Protein AF-A0A3R6Y8Z8-F1 (afdb_monomer_lite)

pLDDT: mean 88.33, std 9.5, range [42.28, 97.31]

Secondary structure (DSSP, 8-state):
--SSSS----HHHHHHHHHHTT----HHHHHTT-HHHHHHHHHHHIIIII---HHHHHSPPHHHHTT-SSGGGGTTHHHHHHHHHHHHHHHHHTT-----THHHHS--HHHHHHHHHHHHHHHHHHHHHHHHHHHHHHHHSPPHHHHHHHHHHHHHHHHHHHHHHHHHHHHHHHHHHHHHHHHHHT-

InterPro domains:
  IPR005549 Kinetochore protein Nuf2, N-terminal [PF03800] (4-138)
  IPR038275 Nuf2, N-terminal domain superfamily [G3DSA:1.10.418.60] (1-183)

Foldseek 3Di:
DPPDPFDQDDLVVLVVVCVVLVHPADSVCLQVVPLVRLLSLLQSLCCLPVVAHLVNLQDDDPVCVVVDPPVVVCSPPSSVVSSQVSLCVLQVVLVHNPDDPCCNPPNDSVNSSRSSRSSSRVSVVCVVVVVVVVVVCPVPPPDPVRVVVVVVVVVVVVVVVVVVVVVVVVVVVVVVVVVVVVVVVVD

Organism: Aphanomyces astaci (NCBI:txid112090)

Radius of gyration: 31.06 Å; chains: 1; bounding box: 61×37×101 Å

Structure (mmCIF, N/CA/C/O backbone):
data_AF-A0A3R6Y8Z8-F1
#
_entry.id   AF-A0A3R6Y8Z8-F1
#
loop_
_atom_site.group_PDB
_atom_site.id
_atom_site.type_symbol
_atom_site.label_atom_id
_atom_site.label_alt_id
_atom_site.label_comp_id
_atom_site.label_asym_id
_atom_site.label_entity_id
_atom_site.label_seq_id
_atom_site.pdbx_PDB_ins_code
_atom_site.Cartn_x
_atom_site.Cartn_y
_atom_site.Cartn_z
_atom_site.occupancy
_atom_site.B_iso_or_equiv
_atom_site.auth_seq_id
_atom_site.auth_comp_id
_atom_site.auth_asym_id
_atom_site.auth_atom_id
_atom_site.pdbx_PDB_model_num
ATOM 1 N N . MET A 1 1 ? -3.822 -21.994 20.118 1.00 42.28 1 MET A N 1
ATOM 2 C CA . MET A 1 1 ? -3.613 -21.792 18.668 1.00 42.28 1 MET A CA 1
ATOM 3 C C . MET A 1 1 ? -4.118 -20.403 18.316 1.00 42.28 1 MET A C 1
ATOM 5 O O . MET A 1 1 ? -5.170 -20.032 18.825 1.00 42.28 1 MET A O 1
ATOM 9 N N . SER A 1 2 ? -3.366 -19.612 17.546 1.00 50.81 2 SER A N 1
ATOM 10 C CA . SER A 1 2 ? -3.851 -18.307 17.074 1.00 50.81 2 SER A CA 1
ATOM 11 C C . SER A 1 2 ? -5.001 -18.540 16.095 1.00 50.81 2 SER A C 1
ATOM 13 O O . SER A 1 2 ? -4.834 -19.292 15.144 1.00 50.81 2 SER A O 1
ATOM 15 N N . ILE A 1 3 ? -6.160 -17.922 16.339 1.00 67.12 3 ILE A N 1
ATOM 16 C CA . ILE A 1 3 ? -7.330 -17.971 15.438 1.00 67.12 3 ILE A CA 1
ATOM 17 C C . ILE A 1 3 ? -7.026 -17.247 14.111 1.00 67.12 3 ILE A C 1
ATOM 19 O O . ILE A 1 3 ? -7.683 -17.485 13.105 1.00 67.12 3 ILE A O 1
ATOM 23 N N . TYR A 1 4 ? -6.009 -16.382 14.103 1.00 68.12 4 TYR A N 1
ATOM 24 C CA . TYR A 1 4 ? -5.615 -15.572 12.956 1.00 68.12 4 TYR A CA 1
ATOM 25 C C . TYR A 1 4 ? -4.277 -16.034 12.375 1.00 68.12 4 TYR A C 1
ATOM 27 O O . TYR A 1 4 ? -3.382 -16.447 13.120 1.00 68.12 4 TYR A O 1
ATOM 35 N N . SER A 1 5 ? -4.134 -15.883 11.056 1.00 83.31 5 SER A N 1
ATOM 36 C CA . SER A 1 5 ? -2.911 -16.152 10.284 1.00 83.31 5 SER A CA 1
ATOM 37 C C . SER A 1 5 ? -1.747 -15.211 10.624 1.00 83.31 5 SER A C 1
ATOM 39 O O . SER A 1 5 ? -0.600 -15.516 10.312 1.00 83.31 5 SER A O 1
ATOM 41 N N . PHE A 1 6 ? -2.023 -14.093 11.300 1.00 92.44 6 PHE A N 1
ATOM 42 C CA . PHE A 1 6 ? -1.048 -13.083 11.704 1.00 92.44 6 PHE A CA 1
ATOM 43 C C . PHE A 1 6 ? -1.286 -12.601 13.147 1.00 92.44 6 PHE A C 1
ATOM 45 O O . PHE A 1 6 ? -2.406 -12.692 13.666 1.00 92.44 6 PHE A O 1
ATOM 52 N N . PRO A 1 7 ? -0.252 -12.071 13.829 1.00 93.50 7 PRO A N 1
ATOM 53 C CA . PRO A 1 7 ? -0.390 -11.565 15.189 1.00 93.50 7 PRO A CA 1
ATOM 54 C C . PRO A 1 7 ? -1.169 -10.244 15.221 1.00 93.50 7 PRO A C 1
ATOM 56 O O . PRO A 1 7 ? -0.846 -9.293 14.513 1.00 93.50 7 PRO A O 1
ATOM 59 N N . VAL A 1 8 ? -2.163 -10.147 16.108 1.00 95.44 8 VAL A N 1
ATOM 60 C CA . VAL A 1 8 ? -2.884 -8.886 16.340 1.00 95.44 8 VAL A CA 1
ATOM 61 C C . VAL A 1 8 ? -2.104 -8.021 17.328 1.00 95.44 8 VAL A C 1
ATOM 63 O O . VAL A 1 8 ? -2.016 -8.332 18.520 1.00 95.44 8 VAL A O 1
ATOM 66 N N . LEU A 1 9 ? -1.567 -6.906 16.844 1.00 95.88 9 LEU A N 1
ATOM 67 C CA . LEU A 1 9 ? -0.690 -6.016 17.594 1.00 95.88 9 LEU A CA 1
ATOM 68 C C . LEU A 1 9 ? -1.449 -5.244 18.680 1.00 95.88 9 LEU A C 1
ATOM 70 O O . LEU A 1 9 ? -2.618 -4.871 18.533 1.00 95.88 9 LEU A O 1
ATOM 74 N N . LYS A 1 10 ? -0.770 -4.978 19.799 1.00 95.94 10 LYS A N 1
ATOM 75 C CA . LYS A 1 10 ? -1.247 -4.015 20.803 1.00 95.94 10 LYS A CA 1
ATOM 76 C C . LYS A 1 10 ? -1.191 -2.601 20.221 1.00 95.94 10 LYS A C 1
ATOM 78 O O . LYS A 1 10 ? -0.376 -2.340 19.341 1.00 95.94 10 LYS A O 1
ATOM 83 N N . MET A 1 11 ? -2.002 -1.688 20.763 1.00 95.44 11 MET A N 1
ATOM 84 C CA . MET A 1 11 ? -2.023 -0.287 20.320 1.00 95.44 11 MET A CA 1
ATOM 85 C C . MET A 1 11 ? -0.620 0.326 20.314 1.00 95.44 11 MET A C 1
ATOM 87 O O . MET A 1 11 ? -0.200 0.882 19.311 1.00 95.44 11 MET A O 1
ATOM 91 N N . THR A 1 12 ? 0.153 0.107 21.379 1.00 96.31 12 THR A N 1
ATOM 92 C CA . THR A 1 12 ? 1.537 0.585 21.489 1.00 96.31 12 THR A CA 1
ATOM 93 C C . THR A 1 12 ? 2.427 0.135 20.329 1.00 96.31 12 THR A C 1
ATOM 95 O O . THR A 1 12 ? 3.200 0.933 19.815 1.00 96.31 12 THR A O 1
ATOM 98 N N . GLY A 1 13 ? 2.290 -1.113 19.873 1.00 96.69 13 GLY A N 1
ATOM 99 C CA . GLY A 1 13 ? 3.047 -1.629 18.730 1.00 96.69 13 GLY A CA 1
ATOM 100 C C . GLY A 1 13 ? 2.626 -1.001 17.401 1.00 96.69 13 GLY A C 1
ATOM 101 O O . GLY A 1 13 ? 3.473 -0.762 16.548 1.00 96.69 13 GLY A O 1
ATOM 102 N N . ILE A 1 14 ? 1.336 -0.693 17.241 1.00 96.50 14 ILE A N 1
ATOM 103 C CA . ILE A 1 14 ? 0.816 0.002 16.054 1.00 96.50 14 ILE A CA 1
ATOM 104 C C . ILE A 1 14 ? 1.327 1.442 16.019 1.00 96.50 14 ILE A C 1
ATOM 106 O O . ILE A 1 14 ? 1.854 1.871 15.000 1.00 96.50 14 ILE A O 1
ATOM 110 N N . ILE A 1 15 ? 1.228 2.171 17.133 1.00 96.12 15 ILE A N 1
ATOM 111 C CA . ILE A 1 15 ? 1.692 3.562 17.221 1.00 96.12 15 ILE A CA 1
ATOM 112 C C . ILE A 1 15 ? 3.204 3.657 17.032 1.00 96.12 15 ILE A C 1
ATOM 114 O O . ILE A 1 15 ? 3.674 4.555 16.336 1.00 96.12 15 ILE A O 1
ATOM 118 N N . GLN A 1 16 ? 3.964 2.720 17.603 1.00 96.12 16 GLN A N 1
ATOM 119 C CA . GLN A 1 16 ? 5.405 2.664 17.381 1.00 96.12 16 GLN A CA 1
ATOM 120 C C . GLN A 1 16 ? 5.716 2.486 15.893 1.00 96.12 16 GLN A C 1
ATOM 122 O O . GLN A 1 16 ? 6.486 3.256 15.335 1.00 96.12 16 GLN A O 1
ATOM 127 N N . PHE A 1 17 ? 5.042 1.549 15.226 1.00 95.44 17 PHE A N 1
ATOM 128 C CA . PHE A 1 17 ? 5.239 1.325 13.799 1.00 95.44 17 PHE A CA 1
ATOM 129 C C . PHE A 1 17 ? 4.840 2.537 12.936 1.00 95.44 17 PHE A C 1
ATOM 131 O O . PHE A 1 17 ? 5.562 2.888 12.005 1.00 95.44 17 PHE A O 1
ATOM 138 N N . ILE A 1 18 ? 3.725 3.207 13.251 1.00 94.00 18 ILE A N 1
ATOM 139 C CA . ILE A 1 18 ? 3.293 4.453 12.588 1.00 94.00 18 ILE A CA 1
ATOM 140 C C . ILE A 1 18 ? 4.378 5.531 12.708 1.00 94.00 18 ILE A C 1
ATOM 142 O O . ILE A 1 18 ? 4.712 6.183 11.718 1.00 94.00 18 ILE A O 1
ATOM 146 N N . ARG A 1 19 ? 4.960 5.683 13.904 1.00 94.06 19 ARG A N 1
ATOM 147 C CA . ARG A 1 19 ? 6.045 6.634 14.172 1.00 94.06 19 ARG A CA 1
ATOM 148 C C . ARG A 1 19 ? 7.310 6.289 13.391 1.00 94.06 19 ARG A C 1
ATOM 150 O O . ARG A 1 19 ? 7.887 7.176 12.767 1.00 94.06 19 ARG A O 1
ATOM 157 N N . ASP A 1 20 ? 7.709 5.020 13.393 1.00 94.12 20 ASP A N 1
ATOM 158 C CA . ASP A 1 20 ? 8.891 4.534 12.669 1.00 94.12 20 ASP A CA 1
ATOM 159 C C . ASP A 1 20 ? 8.729 4.722 11.152 1.00 94.12 20 ASP A C 1
ATOM 161 O O . ASP A 1 20 ? 9.673 5.099 10.458 1.00 94.12 20 ASP A O 1
ATOM 165 N N . SER A 1 21 ? 7.498 4.565 10.656 1.00 90.69 21 SER A N 1
ATOM 166 C CA . SER A 1 21 ? 7.113 4.799 9.258 1.00 90.69 21 SER A CA 1
ATOM 167 C C . SER A 1 21 ? 6.924 6.284 8.913 1.00 90.69 21 SER A C 1
ATOM 169 O O . SER A 1 21 ? 6.563 6.605 7.784 1.00 90.69 21 SER A O 1
ATOM 171 N N . LYS A 1 22 ? 7.148 7.202 9.868 1.00 91.81 22 LYS A N 1
ATOM 172 C CA . LYS A 1 22 ? 6.992 8.663 9.720 1.00 91.81 22 LYS A CA 1
ATOM 173 C C . LYS A 1 22 ? 5.599 9.104 9.247 1.00 91.81 22 LYS A C 1
ATOM 175 O O . LYS A 1 22 ? 5.457 10.154 8.623 1.00 91.81 22 LYS A O 1
ATOM 180 N N . LEU A 1 23 ? 4.562 8.333 9.569 1.00 90.12 23 LEU A N 1
ATOM 181 C CA . LEU A 1 23 ? 3.183 8.683 9.240 1.00 90.12 23 LEU A CA 1
ATOM 182 C C . LEU A 1 23 ? 2.644 9.698 10.256 1.00 90.12 23 LEU A C 1
ATOM 184 O O . LEU A 1 23 ? 2.731 9.492 11.466 1.00 90.12 23 LEU A O 1
ATOM 188 N N . SER A 1 24 ? 2.044 10.787 9.773 1.00 91.62 24 SER A N 1
ATOM 189 C CA . SER A 1 24 ? 1.415 11.819 10.611 1.00 91.62 24 SER A CA 1
ATOM 190 C C . SER A 1 24 ? 0.029 11.378 11.105 1.00 91.62 24 SER A C 1
ATOM 192 O O . SER A 1 24 ? -0.997 11.913 10.683 1.00 91.62 24 SER A O 1
ATOM 194 N N . ILE A 1 25 ? -0.000 10.353 11.959 1.00 93.56 25 ILE A N 1
ATOM 195 C CA . ILE A 1 25 ? -1.215 9.792 12.565 1.00 93.56 25 ILE A CA 1
ATOM 196 C C . ILE A 1 25 ? -1.001 9.667 14.075 1.00 93.56 25 ILE A C 1
ATOM 198 O O . ILE A 1 25 ? -0.019 9.068 14.520 1.00 93.56 25 ILE A O 1
ATOM 202 N N . SER A 1 26 ? -1.907 10.243 14.864 1.00 93.75 26 SER A N 1
ATOM 203 C CA . SER A 1 26 ? -1.828 10.235 16.325 1.00 93.75 26 SER A CA 1
ATOM 204 C C . SER A 1 26 ? -2.456 8.972 16.936 1.00 93.75 26 SER A C 1
ATOM 206 O O . SER A 1 26 ? -3.221 8.250 16.294 1.00 93.75 26 SER A O 1
ATOM 208 N N . GLU A 1 27 ? -2.157 8.689 18.208 1.00 94.81 27 GLU A N 1
ATOM 209 C CA . GLU A 1 27 ? -2.835 7.603 18.931 1.00 94.81 27 GLU A CA 1
ATOM 210 C C . GLU A 1 27 ? -4.328 7.891 19.145 1.00 94.81 27 GLU A C 1
ATOM 212 O O . GLU A 1 27 ? -5.144 6.966 19.119 1.00 94.81 27 GLU A O 1
ATOM 217 N N . GLU A 1 28 ? -4.692 9.159 19.330 1.00 96.00 28 GLU A N 1
ATOM 218 C CA . GLU A 1 28 ? -6.084 9.586 19.481 1.00 96.00 28 GLU A CA 1
ATOM 219 C C . GLU A 1 28 ? -6.870 9.388 18.188 1.00 96.00 28 GLU A C 1
ATOM 221 O O . GLU A 1 28 ? -7.991 8.885 18.243 1.00 96.00 28 GLU A O 1
ATOM 226 N N . ASP A 1 29 ? -6.260 9.663 17.033 1.00 94.69 29 ASP A N 1
ATOM 227 C CA . ASP A 1 29 ? -6.877 9.443 15.723 1.00 94.69 29 ASP A CA 1
ATOM 228 C C . ASP A 1 29 ? -7.294 7.975 15.566 1.00 94.69 29 ASP A C 1
ATOM 230 O O . ASP A 1 29 ? -8.422 7.665 15.181 1.00 94.69 29 ASP A O 1
ATOM 234 N N . ILE A 1 30 ? -6.405 7.044 15.932 1.00 94.31 30 ILE A N 1
ATOM 235 C CA . ILE A 1 30 ? -6.694 5.608 15.862 1.00 94.31 30 ILE A CA 1
ATOM 236 C C . ILE A 1 30 ? -7.743 5.207 16.901 1.00 94.31 30 ILE A C 1
ATOM 238 O O . ILE A 1 30 ? -8.661 4.457 16.567 1.00 94.31 30 ILE A O 1
ATOM 242 N N . LYS A 1 31 ? -7.644 5.692 18.148 1.00 94.94 31 LYS A N 1
ATOM 243 C CA . LYS A 1 31 ? -8.623 5.393 19.213 1.00 94.94 31 LYS A CA 1
ATOM 244 C C . LYS A 1 31 ? -10.031 5.843 18.839 1.00 94.94 31 LYS A C 1
ATOM 246 O O . LYS A 1 31 ? -10.977 5.081 19.040 1.00 94.94 31 LYS A O 1
ATOM 251 N N . ASN A 1 32 ? -10.143 7.029 18.254 1.00 94.62 32 ASN A N 1
ATOM 252 C CA . ASN A 1 32 ? -11.398 7.613 17.794 1.00 94.62 32 ASN A CA 1
ATOM 253 C C . ASN A 1 32 ? -11.854 7.044 16.444 1.00 94.62 32 ASN A C 1
ATOM 255 O O . ASN A 1 32 ? -12.963 7.337 1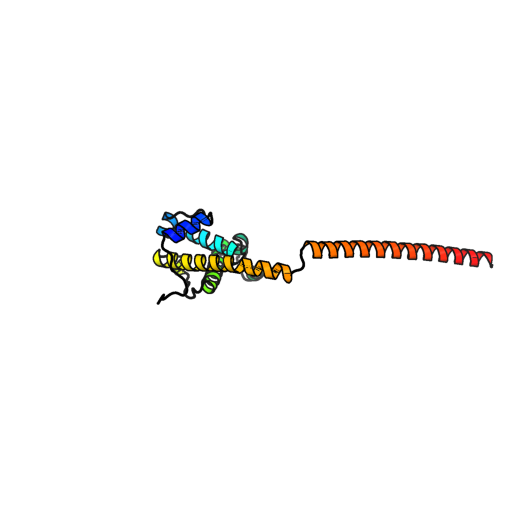6.008 1.00 94.62 32 ASN A O 1
ATOM 259 N N . CYS A 1 33 ? -11.029 6.201 15.813 1.00 93.81 33 CYS A N 1
ATOM 260 C CA . CYS A 1 33 ? -11.251 5.670 14.473 1.00 93.81 33 CYS A CA 1
ATOM 261 C C . CYS A 1 33 ? -11.509 6.788 13.448 1.00 93.81 33 CYS A C 1
ATOM 263 O O . CYS A 1 33 ? -12.411 6.665 12.619 1.00 93.81 33 CYS A O 1
ATOM 265 N N . ASP A 1 34 ? -10.729 7.872 13.529 1.00 92.62 34 ASP A N 1
ATOM 266 C CA . ASP A 1 34 ? -10.844 9.032 12.648 1.00 92.62 34 ASP A CA 1
ATOM 267 C C . ASP A 1 34 ? -10.739 8.599 11.172 1.00 92.62 34 ASP A C 1
ATOM 269 O O . ASP A 1 34 ? -9.702 8.060 10.761 1.00 92.62 34 ASP A O 1
ATOM 273 N N . PRO A 1 35 ? -11.786 8.813 10.351 1.00 89.12 35 PRO A N 1
ATOM 274 C CA . PRO A 1 35 ? -11.807 8.320 8.978 1.00 89.12 35 PRO A CA 1
ATOM 275 C C . PRO A 1 35 ? -10.655 8.858 8.126 1.00 89.12 35 PRO A C 1
ATOM 277 O O . PRO A 1 35 ? -10.114 8.125 7.298 1.00 89.12 35 PRO A O 1
ATOM 280 N N . ALA A 1 36 ? -10.242 10.112 8.338 1.00 90.00 36 ALA A N 1
ATOM 281 C CA . ALA A 1 36 ? -9.161 10.717 7.569 1.00 90.00 36 ALA A CA 1
ATOM 282 C C . ALA A 1 36 ? -7.807 10.082 7.911 1.00 90.00 36 ALA A C 1
ATOM 284 O O . ALA A 1 36 ? -7.032 9.756 7.010 1.00 90.00 36 ALA A O 1
ATOM 285 N N . ALA A 1 37 ? -7.526 9.842 9.190 1.00 91.19 37 ALA A N 1
ATOM 286 C CA . ALA A 1 37 ? -6.316 9.165 9.631 1.00 91.19 37 ALA A CA 1
ATOM 287 C C . ALA A 1 37 ? -6.259 7.702 9.178 1.00 91.19 37 ALA A C 1
ATOM 289 O O . ALA A 1 37 ? -5.217 7.256 8.695 1.00 91.19 37 ALA A O 1
ATOM 290 N N . VAL A 1 38 ? -7.373 6.968 9.269 1.00 90.50 38 VAL A N 1
ATOM 291 C CA . VAL A 1 38 ? -7.464 5.593 8.750 1.00 90.50 38 VAL A CA 1
ATOM 292 C C . VAL A 1 38 ? -7.204 5.584 7.248 1.00 90.50 38 VAL A C 1
ATOM 294 O O . VAL A 1 38 ? -6.395 4.790 6.770 1.00 90.50 38 VAL A O 1
ATOM 297 N N . ARG A 1 39 ? -7.817 6.505 6.501 1.00 91.44 39 ARG A N 1
ATOM 298 C CA . ARG A 1 39 ? -7.605 6.625 5.056 1.00 91.44 39 ARG A CA 1
ATOM 299 C C . ARG A 1 39 ? -6.143 6.920 4.717 1.00 91.44 39 ARG A C 1
ATOM 301 O O . ARG A 1 39 ? -5.582 6.214 3.887 1.00 91.44 39 ARG A O 1
ATOM 308 N N . ARG A 1 40 ? -5.499 7.862 5.419 1.00 91.56 40 ARG A N 1
ATOM 309 C CA . ARG A 1 40 ? -4.058 8.149 5.263 1.00 91.56 40 ARG A CA 1
ATOM 310 C C . ARG A 1 40 ? -3.185 6.927 5.539 1.00 91.56 40 ARG A C 1
ATOM 312 O O . ARG A 1 40 ? -2.200 6.726 4.838 1.00 91.56 40 ARG A O 1
ATOM 319 N N . PHE A 1 41 ? -3.538 6.111 6.534 1.00 92.75 41 PHE A N 1
ATOM 320 C CA . PHE A 1 41 ? -2.813 4.871 6.803 1.00 92.75 41 PHE A CA 1
ATOM 321 C C . PHE A 1 41 ? -2.890 3.931 5.598 1.00 92.75 41 PHE A C 1
ATOM 323 O O . PHE A 1 41 ? -1.861 3.493 5.099 1.00 92.75 41 PHE A O 1
ATOM 330 N N . PHE A 1 42 ? -4.096 3.643 5.103 1.00 93.81 42 PHE A N 1
ATOM 331 C CA . PHE A 1 42 ? -4.280 2.761 3.948 1.00 93.81 42 PHE A CA 1
ATOM 332 C C . PHE A 1 42 ? -3.570 3.292 2.699 1.00 93.81 42 PHE A C 1
ATOM 334 O O . PHE A 1 42 ? -2.862 2.531 2.048 1.00 93.81 42 PHE A O 1
ATOM 341 N N . GLU A 1 43 ? -3.700 4.588 2.404 1.00 91.75 43 GLU A N 1
ATOM 342 C CA . GLU A 1 43 ? -3.039 5.226 1.259 1.00 91.75 43 GLU A CA 1
ATOM 343 C C . G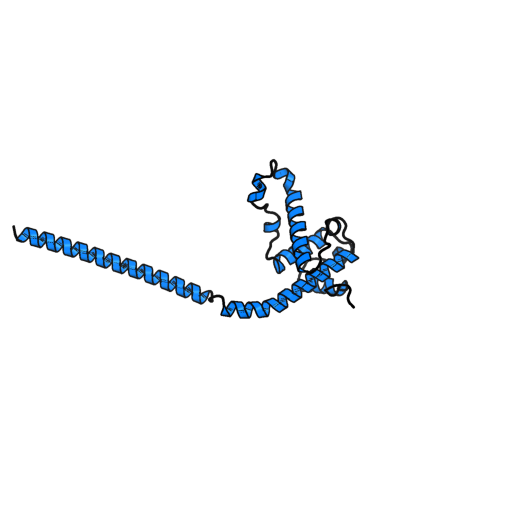LU A 1 43 ? -1.514 5.098 1.321 1.00 91.75 43 GLU A C 1
ATOM 345 O O . GLU A 1 43 ? -0.902 4.719 0.325 1.00 91.75 43 GLU A O 1
ATOM 350 N N . ALA A 1 44 ? -0.902 5.298 2.493 1.00 90.75 44 ALA A N 1
ATOM 351 C CA . ALA A 1 44 ? 0.538 5.099 2.654 1.00 90.75 44 ALA A CA 1
ATOM 352 C C . ALA A 1 44 ? 0.968 3.658 2.328 1.00 90.75 44 ALA A C 1
ATOM 354 O O . ALA A 1 44 ? 2.031 3.427 1.753 1.00 90.75 44 ALA A O 1
ATOM 355 N N . PHE A 1 45 ? 0.129 2.672 2.655 1.00 90.19 45 PHE A N 1
ATOM 356 C CA . PHE A 1 45 ? 0.408 1.272 2.344 1.00 90.19 45 PHE A CA 1
ATOM 357 C C . PHE A 1 45 ? 0.042 0.871 0.918 1.00 90.19 45 PHE A C 1
ATOM 359 O O . PHE A 1 45 ? 0.616 -0.092 0.41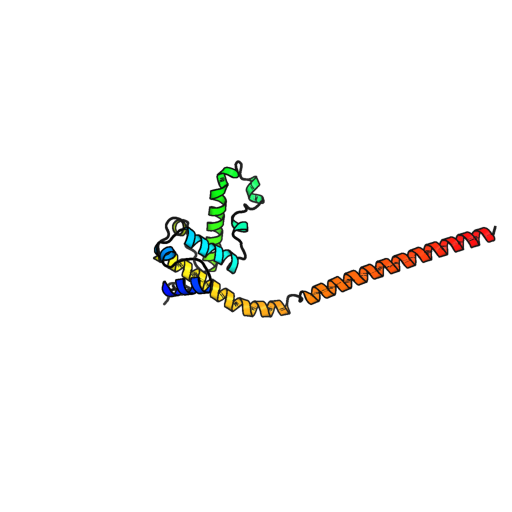9 1.00 90.19 45 PHE A O 1
ATOM 366 N N . PHE A 1 46 ? -0.826 1.601 0.221 1.00 92.25 46 PHE A N 1
ATOM 367 C CA . PHE A 1 46 ? -1.002 1.415 -1.220 1.00 92.25 46 PHE A CA 1
ATOM 368 C C . PHE A 1 46 ? 0.265 1.774 -1.980 1.00 92.25 46 PHE A C 1
ATOM 370 O O . PHE A 1 46 ? 0.700 0.989 -2.817 1.00 92.25 46 PHE A O 1
ATOM 377 N N . GLU A 1 47 ? 0.907 2.878 -1.623 1.00 86.19 47 GLU A N 1
ATOM 378 C CA . GLU A 1 47 ? 2.163 3.286 -2.244 1.00 86.19 47 GLU A CA 1
ATOM 379 C C . GLU A 1 47 ? 3.280 2.281 -1.918 1.00 86.19 47 GLU A C 1
ATOM 381 O O . GLU A 1 47 ? 3.900 1.708 -2.810 1.00 86.19 47 GLU A O 1
ATOM 386 N N . VAL A 1 48 ? 3.463 1.939 -0.638 1.00 85.00 48 VAL A N 1
ATOM 387 C CA . VAL A 1 48 ? 4.533 1.018 -0.214 1.00 85.00 48 VAL A CA 1
ATOM 388 C C . VAL A 1 48 ? 4.329 -0.410 -0.732 1.00 85.00 48 VAL A C 1
ATOM 390 O O . VAL A 1 48 ? 5.299 -1.095 -1.077 1.00 85.00 48 VAL A O 1
ATOM 393 N N . ILE A 1 49 ? 3.092 -0.915 -0.751 1.00 86.19 49 ILE A N 1
ATOM 394 C CA . ILE A 1 49 ? 2.809 -2.324 -1.059 1.00 86.19 49 ILE A CA 1
ATOM 395 C C . ILE A 1 49 ? 2.425 -2.526 -2.523 1.00 86.19 49 ILE A C 1
ATOM 397 O O . ILE A 1 49 ? 2.947 -3.462 -3.134 1.00 86.19 49 ILE A O 1
ATOM 401 N N . LEU A 1 50 ? 1.555 -1.683 -3.069 1.00 87.31 50 LEU A N 1
ATOM 402 C CA . LEU A 1 50 ? 0.970 -1.853 -4.399 1.00 87.31 50 LEU A CA 1
ATOM 403 C C . LEU A 1 50 ? 1.598 -0.947 -5.464 1.00 87.31 50 LEU A C 1
ATOM 405 O O . LEU A 1 50 ? 1.295 -1.158 -6.632 1.00 87.31 50 LEU A O 1
ATOM 409 N N . ASP A 1 51 ? 2.453 0.006 -5.077 1.00 86.25 51 ASP A N 1
ATOM 410 C CA . ASP A 1 51 ? 2.997 1.039 -5.973 1.00 86.25 51 ASP A CA 1
ATOM 411 C C . ASP A 1 51 ? 1.881 1.873 -6.632 1.00 86.25 51 ASP A C 1
ATOM 413 O O . ASP A 1 51 ? 1.942 2.236 -7.802 1.00 86.25 51 ASP A O 1
ATOM 417 N N . ILE A 1 52 ? 0.804 2.114 -5.872 1.00 86.94 52 ILE A N 1
ATOM 418 C CA . ILE A 1 52 ? -0.355 2.909 -6.292 1.00 86.94 52 ILE A CA 1
ATOM 419 C C . ILE A 1 52 ? -0.347 4.206 -5.494 1.00 86.94 52 ILE A C 1
ATOM 421 O O . ILE A 1 52 ? -0.503 4.185 -4.269 1.00 86.94 52 ILE A O 1
ATOM 425 N N . SER A 1 53 ? -0.207 5.330 -6.188 1.00 85.25 53 SER A N 1
ATOM 426 C CA . SER A 1 53 ? -0.260 6.653 -5.580 1.00 85.25 53 SER A CA 1
ATOM 427 C C . SER A 1 53 ? -1.699 7.100 -5.305 1.00 85.25 53 SER A C 1
ATOM 429 O O . SER A 1 53 ? -2.688 6.534 -5.784 1.00 85.25 53 SER A O 1
ATOM 431 N N . LYS A 1 54 ? -1.836 8.180 -4.534 1.00 80.38 54 LYS A N 1
ATOM 432 C CA . LYS A 1 54 ? -3.130 8.835 -4.326 1.00 80.38 54 LYS A CA 1
ATOM 433 C C . LYS A 1 54 ? -3.720 9.379 -5.631 1.00 80.38 54 LYS A C 1
ATOM 435 O O . LYS A 1 54 ? -4.937 9.328 -5.814 1.00 80.38 54 LYS A O 1
ATOM 440 N N . ASP A 1 55 ? -2.874 9.855 -6.537 1.00 82.12 55 ASP A N 1
ATOM 441 C CA . ASP A 1 55 ? -3.314 10.384 -7.826 1.00 82.12 55 ASP A CA 1
ATOM 442 C C . ASP A 1 55 ? -3.878 9.255 -8.699 1.00 82.12 55 ASP A C 1
ATOM 444 O O . ASP A 1 55 ? -4.978 9.396 -9.235 1.00 82.12 55 ASP A O 1
ATOM 448 N N . ASP A 1 56 ? -3.234 8.083 -8.704 1.00 81.00 56 ASP A N 1
ATOM 449 C CA . ASP A 1 56 ? -3.720 6.884 -9.409 1.00 81.00 56 ASP A CA 1
ATOM 450 C C . ASP A 1 56 ? -5.106 6.428 -8.928 1.00 81.00 56 ASP A C 1
ATOM 452 O O . ASP A 1 56 ? -5.900 5.893 -9.701 1.00 81.00 56 ASP A O 1
ATOM 456 N N . LEU A 1 57 ? -5.427 6.646 -7.647 1.00 77.94 57 LEU A N 1
ATOM 457 C CA . LEU A 1 57 ? -6.741 6.320 -7.077 1.00 77.94 57 LEU A CA 1
ATOM 458 C C . LEU A 1 57 ? -7.832 7.319 -7.455 1.00 77.94 57 LEU A C 1
ATOM 460 O O . LEU A 1 57 ? -9.013 6.965 -7.447 1.00 77.94 57 LEU A O 1
ATOM 464 N N . THR A 1 58 ? -7.459 8.569 -7.721 1.00 74.56 58 THR A N 1
ATOM 465 C CA . THR A 1 58 ? -8.420 9.635 -8.036 1.00 74.56 58 THR A CA 1
ATOM 466 C C . THR A 1 58 ? -8.696 9.750 -9.524 1.00 74.56 58 THR A C 1
ATOM 468 O O . THR A 1 58 ? -9.774 10.213 -9.895 1.00 74.56 58 THR A O 1
ATOM 471 N N . GLN A 1 59 ? -7.783 9.280 -10.376 1.00 73.50 59 GLN A N 1
ATOM 472 C CA . GLN A 1 59 ? -8.007 9.242 -11.812 1.00 73.50 59 GLN A CA 1
ATOM 473 C C . GLN A 1 59 ? -8.906 8.057 -12.190 1.00 73.50 59 GLN A C 1
ATOM 475 O O . GLN A 1 59 ? -8.531 6.897 -12.007 1.00 73.50 59 GLN A O 1
ATOM 480 N N . PRO A 1 60 ? -10.107 8.304 -12.747 1.00 64.25 60 PRO A N 1
ATOM 481 C CA . PRO A 1 60 ? -10.925 7.227 -13.275 1.00 64.25 60 PRO A CA 1
ATOM 482 C C . PRO A 1 60 ? -10.160 6.529 -14.398 1.00 64.25 60 PRO A C 1
ATOM 484 O O . PRO A 1 60 ? -9.594 7.192 -15.269 1.00 64.25 60 PRO A O 1
ATOM 487 N N . ALA A 1 61 ? -10.183 5.194 -14.424 1.00 66.12 61 ALA A N 1
ATOM 488 C CA . ALA A 1 61 ? -9.661 4.461 -15.570 1.00 66.12 61 ALA A CA 1
ATOM 489 C C . ALA A 1 61 ? -10.322 5.005 -16.848 1.00 66.12 61 ALA A C 1
ATOM 491 O O . ALA A 1 61 ? -11.552 5.039 -16.938 1.00 66.12 61 ALA A O 1
ATOM 492 N N . LEU A 1 62 ? -9.511 5.425 -17.826 1.00 59.59 62 LEU A N 1
ATOM 493 C CA . LEU A 1 62 ? -9.956 6.042 -19.086 1.00 59.59 62 LEU A CA 1
ATOM 494 C C . LEU A 1 62 ? -11.070 5.246 -19.787 1.00 59.59 62 LEU A C 1
ATOM 496 O O . LEU A 1 62 ? -11.972 5.825 -20.387 1.00 59.59 62 LEU A O 1
ATOM 500 N N . SER A 1 63 ? -11.056 3.919 -19.648 1.00 64.38 63 SER A N 1
ATOM 501 C CA . SER A 1 63 ? -12.089 3.021 -20.169 1.00 64.38 63 SER A CA 1
ATOM 502 C C . SER A 1 63 ? -13.471 3.231 -19.533 1.00 64.38 63 SER A C 1
ATOM 504 O O . SER A 1 63 ? -14.483 3.122 -20.222 1.00 64.38 63 SER A O 1
ATOM 506 N N . GLY A 1 64 ? -13.534 3.573 -18.244 1.00 65.94 64 GLY A N 1
ATOM 507 C CA . GLY A 1 64 ? -14.778 3.776 -17.497 1.00 65.94 64 GLY A CA 1
ATOM 508 C C . GLY A 1 64 ? -15.431 5.142 -17.713 1.00 65.94 64 GLY A C 1
ATOM 509 O O . GLY A 1 64 ? -16.635 5.269 -17.509 1.00 65.94 64 GLY A O 1
ATOM 510 N N . LEU A 1 65 ? -14.675 6.147 -18.169 1.00 68.69 65 LEU A N 1
ATOM 511 C CA . LEU A 1 65 ? -15.199 7.498 -18.413 1.00 68.69 65 LEU A CA 1
ATOM 512 C C . LEU A 1 65 ? -16.270 7.518 -19.508 1.00 68.69 65 LEU A C 1
ATOM 514 O O . LEU A 1 65 ? -17.260 8.228 -19.381 1.00 68.69 65 LEU A O 1
ATOM 518 N N . SER A 1 66 ? -16.113 6.679 -20.534 1.00 73.69 66 SER A N 1
ATOM 519 C CA . SER A 1 66 ? -17.093 6.536 -21.620 1.00 73.69 66 SER A CA 1
ATOM 520 C C . SER A 1 66 ? -18.446 5.969 -21.165 1.00 73.69 66 SER A C 1
ATOM 522 O O . SER A 1 66 ? -19.455 6.172 -21.837 1.00 73.69 66 SER A O 1
ATOM 524 N N . ALA A 1 67 ? -18.485 5.286 -20.015 1.00 77.88 67 ALA A N 1
ATOM 525 C CA . ALA A 1 67 ? -19.701 4.711 -19.445 1.00 77.88 67 ALA A CA 1
ATOM 526 C C . ALA A 1 67 ? -20.460 5.686 -18.523 1.00 77.88 67 ALA A C 1
ATOM 528 O O . ALA A 1 67 ? -21.615 5.431 -18.179 1.00 77.88 67 ALA A O 1
ATOM 529 N N . LEU A 1 68 ? -19.833 6.793 -18.108 1.00 78.50 68 LEU A N 1
ATOM 530 C CA . LEU A 1 68 ? -20.442 7.785 -17.225 1.00 78.50 68 LEU A CA 1
ATOM 531 C C . LEU A 1 68 ? -21.096 8.892 -18.060 1.00 78.50 68 LEU A C 1
ATOM 533 O O . LEU A 1 68 ? -20.412 9.741 -18.620 1.00 78.50 68 LEU A O 1
ATOM 537 N N . GLN A 1 69 ? -22.432 8.920 -18.105 1.00 80.56 69 GLN A N 1
ATOM 538 C CA . GLN A 1 69 ? -23.183 9.970 -18.816 1.00 80.56 69 GLN A CA 1
ATOM 539 C C . GLN A 1 69 ? -22.966 11.367 -18.206 1.00 80.56 69 GLN A C 1
ATOM 541 O O . GLN A 1 69 ? -22.988 12.367 -18.919 1.00 80.56 69 GLN A O 1
ATOM 546 N N . HIS A 1 70 ? -22.715 11.434 -16.892 1.00 83.69 70 HIS A N 1
ATOM 547 C CA . HIS A 1 70 ? -22.461 12.674 -16.154 1.00 83.69 70 HIS A CA 1
ATOM 548 C C . HIS A 1 70 ? -21.263 12.521 -15.198 1.00 83.69 70 HIS A C 1
ATOM 550 O O . HIS A 1 70 ? -21.461 12.393 -13.988 1.00 83.69 70 HIS A O 1
ATOM 556 N N . PRO A 1 71 ? -20.015 12.532 -15.705 1.00 79.94 71 PRO A N 1
ATOM 557 C CA . PRO A 1 71 ? -18.814 12.268 -14.903 1.00 79.94 71 PRO A CA 1
ATOM 558 C C . PRO A 1 71 ? -18.673 13.170 -13.668 1.00 79.94 71 PRO A C 1
ATOM 560 O O . PRO A 1 71 ? -18.291 12.693 -12.603 1.00 79.94 71 PRO A O 1
ATOM 563 N N . ASN A 1 72 ? -19.073 14.439 -13.779 1.00 82.62 72 ASN A N 1
ATOM 564 C CA . ASN A 1 72 ? -18.960 15.432 -12.704 1.00 82.62 72 ASN A CA 1
ATOM 565 C C . ASN A 1 72 ? -19.793 15.068 -11.460 1.00 82.62 72 ASN A C 1
ATOM 567 O O . ASN A 1 72 ? -19.433 15.413 -10.341 1.00 82.62 72 ASN A O 1
ATOM 571 N N . LEU A 1 73 ? -20.895 14.320 -11.619 1.00 85.44 73 LEU A N 1
ATOM 572 C CA . LEU A 1 73 ? -21.697 13.850 -10.478 1.00 85.44 73 LEU A CA 1
ATOM 573 C C . LEU A 1 73 ? -20.983 12.755 -9.670 1.00 85.44 73 LEU A C 1
ATOM 575 O O . LEU A 1 73 ? -21.410 12.404 -8.569 1.00 85.44 73 LEU A O 1
ATOM 579 N N . HIS A 1 74 ? -19.903 12.199 -10.216 1.00 83.56 74 HIS A N 1
ATOM 580 C CA . HIS A 1 74 ? -19.190 11.063 -9.656 1.00 83.56 74 HIS A CA 1
ATOM 581 C C . HIS A 1 74 ? -17.807 11.412 -9.098 1.00 83.56 74 HIS A C 1
ATOM 583 O O . HIS A 1 74 ? -17.098 10.505 -8.659 1.00 83.56 74 HIS A O 1
ATOM 589 N N . GLU A 1 75 ? -17.458 12.700 -9.024 1.00 82.00 75 GLU A N 1
ATOM 590 C CA . GLU A 1 75 ? -16.164 13.181 -8.517 1.00 82.00 75 GLU A CA 1
ATOM 591 C C . GLU A 1 75 ? -15.835 12.665 -7.110 1.00 82.00 75 GLU A C 1
ATOM 593 O O . GLU A 1 75 ? -14.680 12.384 -6.816 1.00 82.00 75 GLU A O 1
ATOM 598 N N . SER A 1 76 ? -16.836 12.470 -6.243 1.00 82.94 76 SER A N 1
ATOM 599 C CA . SER A 1 76 ? -16.618 11.910 -4.899 1.00 82.94 76 SER A CA 1
ATOM 600 C C . SER A 1 76 ? -16.811 10.392 -4.822 1.00 82.94 76 SER A C 1
ATOM 602 O O . SER A 1 76 ? -16.160 9.725 -4.023 1.00 82.94 76 SER A O 1
ATOM 604 N N . SER A 1 77 ? -17.705 9.818 -5.634 1.00 86.38 77 SER A N 1
ATOM 605 C CA . SER A 1 77 ? -18.075 8.397 -5.520 1.00 86.38 77 SER A CA 1
ATOM 606 C C . SER A 1 77 ? -17.082 7.461 -6.206 1.00 86.38 77 SER A C 1
ATOM 608 O O . SER A 1 77 ? -16.812 6.376 -5.689 1.00 86.38 77 SER A O 1
ATOM 610 N N . VAL A 1 78 ? -16.504 7.869 -7.339 1.00 85.25 78 VAL A N 1
ATOM 611 C CA . VAL A 1 78 ? -15.518 7.056 -8.066 1.00 85.25 78 VAL A CA 1
ATOM 612 C C . VAL A 1 78 ? -14.228 6.868 -7.259 1.00 85.25 78 VAL A C 1
ATOM 614 O O . VAL A 1 78 ? -13.837 5.709 -7.084 1.00 85.25 78 VAL A O 1
ATOM 617 N N . PRO A 1 79 ? -13.605 7.919 -6.686 1.00 86.69 79 PRO A N 1
ATOM 618 C CA . PRO A 1 79 ? -12.427 7.742 -5.835 1.00 86.69 79 PRO A CA 1
ATOM 619 C C . PRO A 1 79 ? -12.704 6.910 -4.579 1.00 86.69 79 PRO A C 1
ATOM 621 O O . PRO A 1 79 ? -11.851 6.136 -4.151 1.00 86.69 79 PRO A O 1
ATOM 624 N N . GLU A 1 80 ? -13.902 7.011 -4.000 1.00 89.00 80 GLU A N 1
ATOM 625 C CA . GLU A 1 80 ? -14.277 6.213 -2.827 1.00 89.00 80 GLU A CA 1
ATOM 626 C C . GLU A 1 80 ? -14.434 4.720 -3.178 1.00 89.00 80 GLU A C 1
ATOM 628 O O . GLU A 1 80 ? -13.946 3.841 -2.462 1.00 89.00 80 GLU A O 1
ATOM 633 N N . LEU A 1 81 ? -15.040 4.409 -4.331 1.00 89.62 81 LEU A N 1
ATOM 634 C CA . LEU A 1 81 ? -15.095 3.048 -4.878 1.00 89.62 81 LEU A CA 1
ATOM 635 C C . LEU A 1 81 ? -13.704 2.497 -5.200 1.00 89.62 81 LEU A C 1
ATOM 637 O O . LEU A 1 81 ? -13.443 1.319 -4.936 1.00 89.62 81 LEU A O 1
ATOM 641 N N . ALA A 1 82 ? -12.819 3.322 -5.761 1.00 89.75 82 ALA A N 1
ATOM 642 C CA . ALA A 1 82 ? -11.434 2.949 -6.021 1.00 89.75 82 ALA A CA 1
ATOM 643 C C . ALA A 1 82 ? -10.706 2.634 -4.709 1.00 89.75 82 ALA A C 1
ATOM 645 O O . ALA A 1 82 ? -10.152 1.544 -4.569 1.00 89.75 82 ALA A O 1
ATOM 646 N N . PHE A 1 83 ? -10.808 3.519 -3.714 1.00 91.94 83 PHE A N 1
ATOM 647 C CA . PHE A 1 83 ? -10.232 3.322 -2.387 1.00 91.94 83 PHE A CA 1
ATOM 648 C C . PHE A 1 83 ? -10.702 2.008 -1.749 1.00 91.94 83 PHE A C 1
ATOM 650 O O . PHE A 1 83 ? -9.870 1.216 -1.302 1.00 91.94 83 PHE A O 1
ATOM 657 N N . PHE A 1 84 ? -12.007 1.714 -1.756 1.00 93.56 84 PHE A N 1
ATOM 658 C CA . PHE A 1 84 ? -12.523 0.458 -1.202 1.00 93.56 84 PHE A CA 1
ATOM 659 C C . PHE A 1 84 ? -12.008 -0.772 -1.952 1.00 93.56 84 PHE A C 1
ATOM 661 O O . PHE A 1 84 ? -11.585 -1.742 -1.325 1.00 93.56 84 PHE A O 1
ATOM 668 N N . ARG A 1 85 ? -12.042 -0.757 -3.291 1.00 92.44 85 ARG A N 1
ATOM 669 C CA . ARG A 1 85 ? -11.580 -1.893 -4.105 1.00 92.44 85 ARG A CA 1
ATOM 670 C C . ARG A 1 85 ? -10.098 -2.169 -3.875 1.00 92.44 85 ARG A C 1
ATOM 672 O O . ARG A 1 85 ? -9.718 -3.330 -3.745 1.00 92.44 85 ARG A O 1
ATOM 679 N N . THR A 1 86 ? -9.283 -1.124 -3.789 1.00 93.88 86 THR A N 1
ATOM 680 C CA . THR A 1 86 ? -7.848 -1.241 -3.509 1.00 93.88 86 THR A CA 1
ATOM 681 C C . THR A 1 86 ? -7.601 -1.708 -2.075 1.00 93.88 86 THR A C 1
ATOM 683 O O . THR A 1 86 ? -6.821 -2.635 -1.870 1.00 93.88 86 THR A O 1
ATOM 686 N N . SER A 1 87 ? -8.339 -1.171 -1.096 1.00 95.44 87 SER A N 1
ATOM 687 C CA . SER A 1 87 ? -8.312 -1.629 0.304 1.00 95.44 87 SER A CA 1
ATOM 688 C C . SER A 1 87 ? -8.621 -3.118 0.415 1.00 95.44 87 SER A C 1
ATOM 690 O O . SER A 1 87 ? -7.907 -3.850 1.095 1.00 95.44 87 SER A O 1
ATOM 692 N N . LYS A 1 88 ? -9.666 -3.574 -0.285 1.00 95.38 88 LYS A N 1
ATOM 693 C CA . LYS A 1 88 ? -10.084 -4.974 -0.290 1.00 95.38 88 LYS A CA 1
ATOM 694 C C . LYS A 1 88 ? -8.998 -5.880 -0.865 1.00 95.38 88 LYS A C 1
ATOM 696 O O . LYS A 1 88 ? -8.613 -6.831 -0.200 1.00 95.38 88 LYS A O 1
ATOM 701 N N . LYS A 1 89 ? -8.447 -5.539 -2.035 1.00 93.44 89 LYS A N 1
ATOM 702 C CA . LYS A 1 89 ? -7.345 -6.298 -2.653 1.00 93.44 89 LYS A CA 1
ATOM 703 C C . LYS A 1 89 ? -6.109 -6.365 -1.755 1.00 93.44 89 LYS A C 1
ATOM 705 O O . LYS A 1 89 ? -5.493 -7.420 -1.637 1.00 93.44 89 LYS A O 1
ATOM 710 N N . LEU A 1 90 ? -5.749 -5.246 -1.119 1.00 95.06 90 LEU A N 1
ATOM 711 C CA . LEU A 1 90 ? -4.641 -5.206 -0.167 1.00 95.06 90 LEU A CA 1
ATOM 712 C C . LEU A 1 90 ? -4.897 -6.161 1.004 1.00 95.06 90 LEU A C 1
ATOM 714 O O . LEU A 1 90 ? -4.024 -6.942 1.367 1.00 95.06 90 LEU A O 1
ATOM 718 N N . LEU A 1 91 ? -6.086 -6.098 1.599 1.00 95.81 91 LEU A N 1
ATOM 719 C CA . LEU A 1 91 ? -6.438 -6.892 2.771 1.00 95.81 91 LEU A CA 1
ATOM 720 C C . LEU A 1 91 ? -6.568 -8.386 2.462 1.00 95.81 91 LEU A C 1
ATOM 722 O O . LEU A 1 91 ? -6.084 -9.186 3.257 1.00 95.81 91 LEU A O 1
ATOM 726 N N . GLU A 1 92 ? -7.093 -8.759 1.295 1.00 94.25 92 GLU A N 1
ATOM 727 C CA . GLU A 1 92 ? -7.079 -10.142 0.795 1.00 94.25 92 GLU A CA 1
ATOM 728 C C . GLU A 1 92 ? -5.635 -10.666 0.702 1.00 94.25 92 GLU A C 1
ATOM 730 O O . GLU A 1 92 ? -5.323 -11.735 1.224 1.00 94.25 92 GLU A O 1
ATOM 735 N N . ALA A 1 93 ? -4.702 -9.873 0.155 1.00 91.44 93 ALA A N 1
ATOM 736 C CA . ALA A 1 93 ? -3.278 -10.230 0.131 1.00 91.44 93 ALA A CA 1
ATOM 737 C C . ALA A 1 93 ? -2.652 -10.330 1.539 1.00 91.44 93 ALA A C 1
ATOM 739 O O . ALA A 1 93 ? -1.715 -11.099 1.750 1.00 91.44 93 ALA A O 1
ATOM 740 N N . CYS A 1 94 ? -3.188 -9.591 2.515 1.00 94.50 94 CYS A N 1
ATOM 741 C CA . CYS A 1 94 ? -2.797 -9.685 3.925 1.00 94.50 94 CYS A CA 1
ATOM 742 C C . CYS A 1 94 ? -3.465 -10.863 4.669 1.00 94.50 94 CYS A C 1
ATOM 744 O O . CYS A 1 94 ? -3.182 -11.064 5.853 1.00 94.50 94 CYS A O 1
ATOM 746 N N . GLY A 1 95 ? -4.345 -11.631 4.014 1.00 93.31 95 GLY A N 1
ATOM 747 C CA . GLY A 1 95 ? -5.087 -12.746 4.609 1.00 93.31 95 GLY A CA 1
ATOM 748 C C . GLY A 1 95 ? -6.361 -12.339 5.358 1.00 93.31 95 GLY A C 1
ATOM 749 O O . GLY A 1 95 ? -6.720 -12.988 6.343 1.00 93.31 95 GLY A O 1
ATOM 750 N N . VAL A 1 96 ? -7.008 -11.247 4.944 1.00 95.94 96 VAL A N 1
ATOM 751 C CA . VAL A 1 96 ? -8.291 -10.756 5.470 1.00 95.94 96 VAL A CA 1
ATOM 752 C C . VAL A 1 96 ? -9.333 -10.734 4.350 1.00 95.94 96 VAL A C 1
ATOM 754 O O . VAL A 1 96 ? -9.405 -9.784 3.573 1.00 95.94 96 VAL A O 1
ATOM 757 N N . ASP A 1 97 ? -10.189 -11.755 4.315 1.00 94.88 97 ASP A N 1
ATOM 758 C CA . ASP A 1 97 ? -11.175 -11.948 3.236 1.00 94.88 97 ASP A CA 1
ATOM 759 C C . ASP A 1 97 ? -12.552 -11.327 3.541 1.00 94.88 97 ASP A C 1
ATOM 761 O O . ASP A 1 97 ? -13.415 -11.207 2.669 1.00 94.88 97 ASP A O 1
ATOM 765 N N . ASP A 1 98 ? -12.779 -10.914 4.791 1.00 95.19 98 ASP A N 1
ATOM 766 C CA . ASP A 1 98 ? -14.065 -10.419 5.296 1.00 95.19 98 ASP A CA 1
ATOM 767 C C . ASP A 1 98 ? -14.146 -8.882 5.360 1.00 95.19 98 ASP A C 1
ATOM 769 O O . ASP A 1 98 ? -14.953 -8.330 6.109 1.00 95.19 98 ASP A O 1
ATOM 773 N N . PHE A 1 99 ? -13.304 -8.163 4.607 1.00 96.31 99 PHE A N 1
ATOM 774 C CA . PHE A 1 99 ? -13.341 -6.698 4.557 1.00 96.31 99 PHE A CA 1
ATOM 775 C C . PHE A 1 99 ? -14.615 -6.181 3.874 1.00 96.31 99 PHE A C 1
ATOM 777 O O . PHE A 1 99 ? -14.975 -6.595 2.766 1.00 96.31 99 PHE A O 1
ATOM 784 N N . THR A 1 100 ? -15.299 -5.238 4.524 1.00 95.12 100 THR A N 1
ATOM 785 C CA . THR A 1 100 ? -16.589 -4.703 4.067 1.00 95.12 100 THR A CA 1
ATOM 786 C C . THR A 1 100 ? -16.654 -3.185 4.138 1.00 95.12 100 THR A C 1
ATOM 788 O O . THR A 1 100 ? -15.870 -2.524 4.809 1.00 95.12 100 THR A O 1
ATOM 791 N N . TRP A 1 101 ? -17.674 -2.609 3.501 1.00 91.25 101 TRP A N 1
ATOM 792 C CA . TRP A 1 101 ? -17.916 -1.165 3.523 1.00 91.25 101 TRP A CA 1
ATOM 793 C C . TRP A 1 101 ? -18.124 -0.595 4.939 1.00 91.25 101 TRP A C 1
ATOM 795 O O . TRP A 1 101 ? -17.858 0.579 5.200 1.00 91.25 101 TRP A O 1
ATOM 805 N N . ARG A 1 102 ? -18.581 -1.432 5.883 1.00 91.81 102 ARG A N 1
ATOM 806 C CA . ARG A 1 102 ? -18.750 -1.045 7.289 1.00 91.81 102 ARG A CA 1
ATOM 807 C C . ARG A 1 102 ? -17.412 -0.730 7.951 1.00 91.81 102 ARG A C 1
ATOM 809 O O . ARG A 1 102 ? -17.378 0.149 8.805 1.00 91.81 102 ARG A O 1
ATOM 816 N N . ASP A 1 103 ? -16.339 -1.398 7.536 1.00 92.50 103 ASP A N 1
ATOM 817 C CA . ASP A 1 103 ? -14.994 -1.164 8.063 1.00 92.50 103 ASP A CA 1
ATOM 818 C C . ASP A 1 103 ? -14.475 0.246 7.723 1.00 92.50 103 ASP A C 1
ATOM 820 O O . ASP A 1 103 ? -13.633 0.765 8.447 1.00 92.50 103 ASP A O 1
ATOM 824 N N . ILE A 1 104 ? -15.016 0.881 6.674 1.00 86.69 104 ILE A N 1
ATOM 825 C CA . ILE A 1 104 ? -14.710 2.266 6.281 1.00 86.69 104 ILE A CA 1
ATOM 826 C C . ILE A 1 104 ? -15.702 3.251 6.905 1.00 86.69 104 ILE A C 1
ATOM 828 O O . ILE A 1 104 ? -15.306 4.244 7.502 1.00 86.69 104 ILE A O 1
ATOM 832 N N . GLN A 1 105 ? -17.005 2.989 6.767 1.00 86.50 105 GLN A N 1
ATOM 833 C CA . GLN A 1 105 ? -18.043 3.955 7.151 1.00 86.50 105 GLN A CA 1
A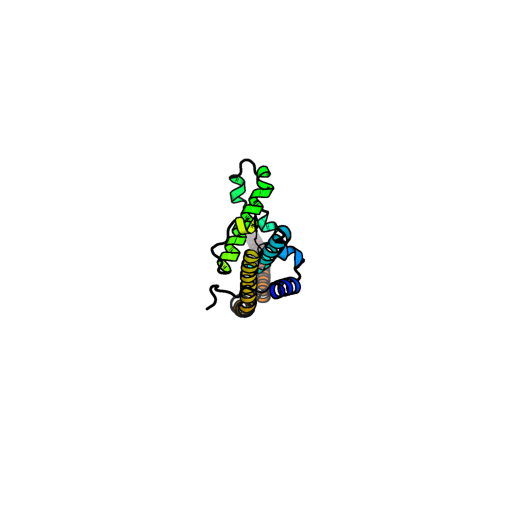TOM 834 C C . GLN A 1 105 ? -18.296 4.006 8.660 1.00 86.50 105 GLN A C 1
ATOM 836 O O . GLN A 1 105 ? -18.727 5.028 9.189 1.00 86.50 105 GLN A O 1
ATOM 841 N N . LYS A 1 106 ? -18.113 2.877 9.351 1.00 87.94 106 LYS A N 1
ATOM 842 C CA . LYS A 1 106 ? -18.367 2.727 10.791 1.00 87.94 106 LYS A CA 1
ATOM 843 C C . LYS A 1 106 ? -17.293 1.836 11.429 1.00 87.94 106 LYS A C 1
ATOM 845 O O . LYS A 1 106 ? -17.625 0.765 11.953 1.00 87.94 106 LYS A O 1
ATOM 850 N N . PRO A 1 107 ? -16.011 2.242 11.362 1.00 89.38 107 PRO A N 1
ATOM 851 C CA . PRO A 1 107 ? -14.919 1.481 11.944 1.00 89.38 107 PRO A CA 1
ATOM 852 C C . PRO A 1 107 ? -15.127 1.324 13.451 1.00 89.38 107 PRO A C 1
ATOM 854 O O . PRO A 1 107 ? -15.517 2.253 14.154 1.00 89.38 107 PRO A O 1
ATOM 857 N N . THR A 1 108 ? -14.843 0.129 13.964 1.00 94.06 108 THR A N 1
ATOM 858 C CA . THR A 1 108 ? -14.711 -0.088 15.409 1.00 94.06 108 THR A CA 1
ATOM 859 C C . THR A 1 108 ? -13.240 -0.228 15.745 1.00 94.06 108 THR A C 1
ATOM 861 O O . THR A 1 108 ? -12.496 -0.857 14.991 1.00 94.06 108 THR A O 1
ATOM 864 N N . LEU A 1 109 ? -12.819 0.264 16.910 1.00 95.38 109 LEU A N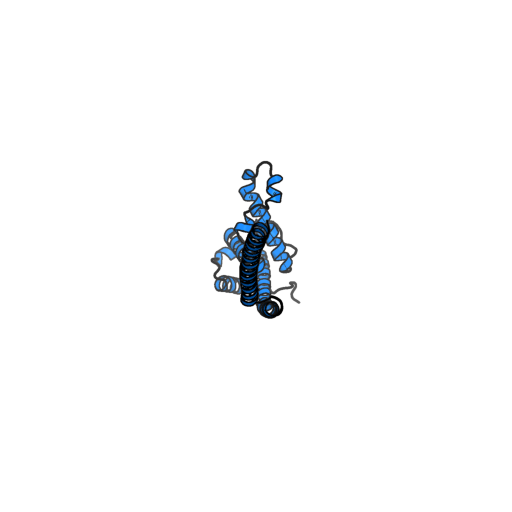 1
ATOM 865 C CA . LEU A 1 109 ? -11.411 0.216 17.312 1.00 95.38 109 LEU A CA 1
ATOM 866 C C . LEU A 1 109 ? -10.838 -1.207 17.288 1.00 95.38 109 LEU A C 1
ATOM 868 O O . LEU A 1 109 ? -9.709 -1.438 16.857 1.00 95.38 109 LEU A O 1
ATOM 872 N N . LYS A 1 110 ? -11.639 -2.190 17.713 1.00 95.38 110 LYS A N 1
ATOM 873 C CA . LYS A 1 110 ? -11.256 -3.606 17.692 1.00 95.38 110 LYS A CA 1
ATOM 874 C C . LYS A 1 110 ? -10.970 -4.092 16.270 1.00 95.38 110 LYS A C 1
ATOM 876 O O . LYS A 1 110 ? -9.974 -4.784 16.064 1.00 95.38 110 LYS A O 1
ATOM 881 N N . ARG A 1 111 ? -11.842 -3.745 15.320 1.00 95.62 111 ARG A N 1
ATOM 882 C CA . ARG A 1 111 ? -11.736 -4.156 13.919 1.00 95.62 111 ARG A CA 1
ATOM 883 C C . ARG A 1 111 ? -10.621 -3.404 13.205 1.00 95.62 111 ARG A C 1
ATOM 885 O O . ARG A 1 111 ? -9.789 -4.045 12.579 1.00 95.62 111 ARG A O 1
ATOM 892 N N . LEU A 1 112 ? -10.522 -2.093 13.402 1.00 95.88 112 LEU A N 1
ATOM 893 C CA . LEU A 1 112 ? -9.431 -1.282 12.871 1.00 95.88 112 LEU A CA 1
ATOM 894 C C . LEU A 1 112 ? -8.072 -1.831 13.320 1.00 95.88 112 LEU A C 1
ATOM 896 O O . LEU A 1 112 ? -7.218 -2.109 12.489 1.00 95.88 112 LEU A O 1
ATOM 900 N N . ARG A 1 113 ? -7.896 -2.113 14.617 1.00 96.50 113 ARG A N 1
ATOM 901 C CA . ARG A 1 113 ? -6.657 -2.707 15.147 1.00 96.50 113 ARG A CA 1
ATOM 902 C C . ARG A 1 113 ? -6.287 -4.026 14.462 1.00 96.50 113 ARG A C 1
ATOM 904 O O . ARG A 1 113 ? -5.108 -4.285 14.233 1.00 96.50 113 ARG A O 1
ATOM 911 N N . TYR A 1 114 ? -7.280 -4.858 14.154 1.00 96.38 114 TYR A N 1
ATOM 912 C CA . TYR A 1 114 ? -7.079 -6.108 13.426 1.00 96.38 114 TYR A CA 1
ATOM 913 C C . TYR A 1 114 ? -6.589 -5.859 11.992 1.00 96.38 114 TYR A C 1
ATOM 915 O O . TYR A 1 114 ? -5.557 -6.410 11.614 1.00 96.38 114 TYR A O 1
ATOM 923 N N . LEU A 1 115 ? -7.251 -4.966 11.248 1.00 96.81 115 LEU A N 1
ATOM 924 C CA . LEU A 1 115 ? -6.871 -4.607 9.875 1.00 96.81 115 LEU A CA 1
ATOM 925 C C . LEU A 1 115 ? -5.467 -3.990 9.806 1.00 96.81 115 LEU A C 1
ATOM 927 O O . LEU A 1 115 ? -4.642 -4.417 9.004 1.00 96.81 115 LEU A O 1
ATOM 931 N N . LEU A 1 116 ? -5.162 -3.043 10.700 1.00 96.06 116 LEU A N 1
ATOM 932 C CA . LEU A 1 116 ? -3.833 -2.429 10.783 1.00 96.06 116 LEU A CA 1
ATOM 933 C C . LEU A 1 116 ? -2.759 -3.481 11.081 1.00 96.06 116 LEU A C 1
ATOM 935 O O . LEU A 1 116 ? -1.700 -3.469 10.468 1.00 96.06 116 LEU A O 1
ATOM 939 N N . SER A 1 117 ? -3.036 -4.433 11.977 1.00 97.31 117 SER A N 1
ATOM 940 C CA . SER A 1 117 ? -2.087 -5.512 12.284 1.00 97.31 117 SER A CA 1
ATOM 941 C C . SER A 1 117 ? -1.791 -6.391 11.067 1.00 97.31 117 SER A C 1
ATOM 943 O O . SER A 1 117 ? -0.639 -6.771 10.873 1.00 97.31 117 SER A O 1
ATOM 945 N N . ALA A 1 118 ? -2.806 -6.678 10.246 1.00 96.88 118 ALA A N 1
ATOM 946 C CA . ALA A 1 118 ? -2.660 -7.448 9.013 1.00 96.88 118 ALA A CA 1
ATOM 947 C C . ALA A 1 118 ? -1.710 -6.747 8.031 1.00 96.88 118 ALA A C 1
ATOM 949 O O . ALA A 1 118 ? -0.724 -7.334 7.586 1.00 96.88 118 ALA A O 1
ATOM 950 N N . ILE A 1 119 ? -1.970 -5.461 7.772 1.00 96.62 119 ILE A N 1
ATOM 951 C CA . ILE A 1 119 ? -1.189 -4.636 6.842 1.00 96.62 119 ILE A CA 1
ATOM 952 C C . ILE A 1 119 ? 0.254 -4.484 7.334 1.00 96.62 119 ILE A C 1
ATOM 954 O O . ILE A 1 119 ? 1.192 -4.672 6.564 1.00 96.62 119 ILE A O 1
ATOM 958 N N . ILE A 1 120 ? 0.449 -4.207 8.628 1.00 96.06 120 ILE A N 1
ATOM 959 C CA . ILE A 1 120 ? 1.785 -4.070 9.228 1.00 96.06 120 ILE A CA 1
ATOM 960 C C . ILE A 1 120 ? 2.571 -5.374 9.088 1.00 96.06 120 ILE A C 1
ATOM 962 O O . ILE A 1 120 ? 3.744 -5.353 8.715 1.00 96.06 120 ILE A O 1
ATOM 966 N N . ASN A 1 121 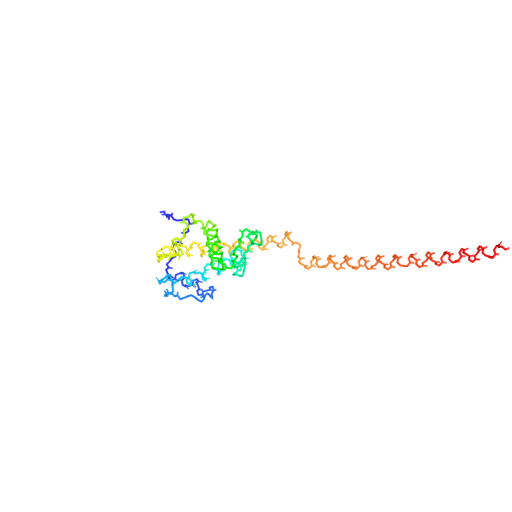? 1.937 -6.510 9.381 1.00 95.88 121 ASN A N 1
ATOM 967 C CA . ASN A 1 121 ? 2.574 -7.814 9.247 1.00 95.88 121 ASN A CA 1
ATOM 968 C C . ASN A 1 121 ? 2.996 -8.084 7.797 1.00 95.88 121 ASN A C 1
ATOM 970 O O . ASN A 1 121 ? 4.136 -8.473 7.547 1.00 95.88 121 ASN A O 1
ATOM 974 N N . PHE A 1 122 ? 2.104 -7.823 6.841 1.00 95.00 122 PHE A N 1
ATOM 975 C CA . PHE A 1 122 ? 2.402 -8.007 5.426 1.00 95.00 122 PHE A CA 1
ATOM 976 C C . PHE A 1 122 ? 3.513 -7.069 4.937 1.00 95.00 122 PHE A C 1
ATOM 978 O O . PHE A 1 122 ? 4.403 -7.501 4.209 1.00 95.00 122 PHE A O 1
ATOM 985 N N . SER A 1 123 ? 3.517 -5.810 5.381 1.00 93.19 123 SER A N 1
ATOM 986 C CA . SER A 1 123 ? 4.574 -4.851 5.045 1.00 93.19 123 SER A CA 1
ATOM 987 C C . SER A 1 123 ? 5.947 -5.333 5.511 1.00 93.19 123 SER A C 1
ATOM 989 O O . SER A 1 123 ? 6.902 -5.283 4.739 1.00 93.19 123 SER A O 1
ATOM 991 N N . LYS A 1 124 ? 6.047 -5.842 6.746 1.00 92.44 124 LYS A N 1
ATOM 992 C CA . LYS A 1 124 ? 7.301 -6.399 7.279 1.00 92.44 124 LYS A CA 1
ATOM 993 C C . LYS A 1 124 ? 7.753 -7.619 6.484 1.00 92.44 124 LYS A C 1
ATOM 995 O O . LYS A 1 124 ? 8.913 -7.707 6.097 1.00 92.44 124 LYS A O 1
ATOM 1000 N N . PHE A 1 125 ? 6.824 -8.520 6.168 1.00 91.75 125 PHE A N 1
ATOM 1001 C CA . PHE A 1 125 ? 7.121 -9.673 5.323 1.00 91.75 125 PHE A CA 1
ATOM 1002 C C . PHE A 1 125 ? 7.631 -9.249 3.936 1.00 91.75 125 PHE A C 1
ATOM 1004 O O . PHE A 1 125 ? 8.644 -9.769 3.468 1.00 91.75 125 PHE A O 1
ATOM 1011 N N . LYS A 1 126 ? 6.981 -8.273 3.286 1.00 89.00 126 LYS A N 1
ATOM 1012 C CA . LYS A 1 126 ? 7.419 -7.731 1.990 1.00 89.00 126 LYS A CA 1
ATOM 1013 C C . LYS A 1 126 ? 8.840 -7.171 2.075 1.00 89.00 126 LYS A C 1
ATOM 1015 O O . LYS A 1 126 ? 9.646 -7.453 1.191 1.00 89.00 126 LYS A O 1
ATOM 1020 N N . GLU A 1 127 ? 9.159 -6.419 3.124 1.00 89.19 127 GLU A N 1
ATOM 1021 C CA . GLU A 1 127 ? 10.494 -5.854 3.346 1.00 89.19 127 GLU A CA 1
ATOM 1022 C C . GLU A 1 127 ? 11.563 -6.945 3.517 1.00 89.19 127 GLU A C 1
ATOM 1024 O O . GLU A 1 127 ? 12.588 -6.920 2.833 1.00 89.19 127 GLU A O 1
ATOM 1029 N N . GLU A 1 128 ? 11.292 -7.970 4.327 1.00 90.38 128 GLU A N 1
ATOM 1030 C CA . GLU A 1 128 ? 12.192 -9.119 4.491 1.00 90.38 128 GLU A CA 1
ATOM 1031 C C . GLU A 1 128 ? 12.403 -9.890 3.179 1.00 90.38 128 GLU A C 1
ATOM 1033 O O . GLU A 1 128 ? 13.498 -10.384 2.902 1.00 90.38 128 GLU A O 1
ATOM 1038 N N . ARG A 1 129 ? 11.356 -10.029 2.355 1.00 89.44 129 ARG A N 1
ATOM 1039 C CA . ARG A 1 129 ? 11.454 -10.697 1.046 1.00 89.44 129 ARG A CA 1
ATOM 1040 C C . ARG A 1 129 ? 12.157 -9.839 -0.004 1.00 89.44 129 ARG A C 1
ATOM 1042 O O . ARG A 1 129 ? 12.839 -10.404 -0.860 1.00 89.44 129 ARG A O 1
ATOM 1049 N N . LYS A 1 130 ? 12.048 -8.509 0.071 1.00 88.06 130 LYS A N 1
ATOM 1050 C CA . LYS A 1 130 ? 12.679 -7.573 -0.872 1.00 88.06 130 LYS A CA 1
ATOM 1051 C C . LYS A 1 130 ? 14.191 -7.779 -0.949 1.00 88.06 130 LYS A C 1
ATOM 1053 O O . LYS A 1 130 ? 14.726 -7.836 -2.046 1.00 88.06 130 LYS A O 1
ATOM 1058 N N . VAL A 1 131 ? 14.855 -8.012 0.185 1.00 86.19 131 VAL A N 1
ATOM 1059 C CA . VAL A 1 131 ? 16.306 -8.281 0.237 1.00 86.19 131 VAL A CA 1
ATOM 1060 C C . VAL A 1 131 ? 16.702 -9.471 -0.646 1.00 86.19 131 VAL A C 1
ATOM 1062 O O . VAL A 1 131 ? 17.680 -9.404 -1.390 1.00 86.19 131 VAL A O 1
ATOM 1065 N N . HIS A 1 132 ? 15.922 -10.553 -0.601 1.00 85.75 132 HIS A N 1
ATOM 1066 C CA . HIS A 1 132 ? 16.155 -11.720 -1.450 1.00 85.75 132 HIS A CA 1
ATOM 1067 C C . HIS A 1 132 ? 15.832 -11.427 -2.916 1.00 85.75 132 HIS A C 1
ATOM 1069 O O . HIS A 1 132 ? 16.577 -11.838 -3.804 1.00 85.75 132 HIS A O 1
ATOM 1075 N N . PHE A 1 133 ? 14.740 -10.707 -3.177 1.00 84.75 133 PHE A N 1
ATOM 1076 C CA . PHE A 1 133 ? 14.332 -10.362 -4.536 1.00 84.75 133 PHE A CA 1
ATOM 1077 C C . PHE A 1 133 ? 15.359 -9.458 -5.232 1.00 84.75 133 PHE A C 1
ATOM 1079 O O . PHE A 1 133 ? 15.730 -9.727 -6.371 1.00 84.75 133 PHE A O 1
ATOM 1086 N N . ASP A 1 134 ? 15.905 -8.465 -4.528 1.00 84.88 134 ASP A N 1
ATOM 1087 C CA . ASP A 1 134 ? 16.943 -7.562 -5.036 1.00 84.88 134 ASP A CA 1
ATOM 1088 C C . ASP A 1 134 ? 18.223 -8.321 -5.428 1.00 84.88 134 ASP A C 1
ATOM 1090 O O . ASP A 1 134 ? 18.908 -7.948 -6.383 1.00 84.88 134 ASP A O 1
ATOM 1094 N N . GLN A 1 135 ? 18.551 -9.413 -4.728 1.00 83.44 135 GLN A N 1
ATOM 1095 C CA . GLN A 1 135 ? 19.673 -10.279 -5.094 1.00 83.44 135 GLN A CA 1
ATOM 1096 C C . GLN A 1 135 ? 19.420 -11.011 -6.419 1.00 83.44 135 GLN A C 1
ATOM 1098 O O . GLN A 1 135 ? 20.319 -11.068 -7.258 1.00 83.44 135 GLN A O 1
ATOM 1103 N N . TYR A 1 136 ? 18.209 -11.533 -6.628 1.00 82.81 136 TYR A N 1
ATOM 1104 C CA . TYR A 1 136 ? 17.825 -12.169 -7.893 1.00 82.81 136 TYR A CA 1
ATOM 1105 C C . TYR A 1 136 ? 17.723 -11.162 -9.039 1.00 82.81 136 TYR A C 1
ATOM 1107 O O . TYR A 1 136 ? 18.131 -11.463 -10.160 1.00 82.81 136 TYR A O 1
ATOM 1115 N N . LEU A 1 137 ? 17.232 -9.950 -8.778 1.00 80.81 137 LEU A N 1
ATOM 1116 C CA . LEU A 1 137 ? 17.092 -8.920 -9.805 1.00 80.81 137 LEU A CA 1
ATOM 1117 C C . LEU A 1 137 ? 18.452 -8.543 -10.407 1.00 80.81 137 LEU A C 1
ATOM 1119 O O . LEU A 1 137 ? 18.569 -8.402 -11.619 1.00 80.81 137 LEU A O 1
ATOM 1123 N N . LYS A 1 138 ? 19.506 -8.479 -9.581 1.00 79.19 138 LYS A N 1
ATOM 1124 C CA . LYS A 1 138 ? 20.888 -8.229 -10.033 1.00 79.19 138 LYS A CA 1
ATOM 1125 C C . LYS A 1 138 ? 21.442 -9.313 -10.962 1.00 79.19 138 LYS A C 1
ATOM 1127 O O . LYS A 1 138 ? 22.367 -9.026 -11.716 1.00 79.19 138 LYS A O 1
ATOM 1132 N N . THR A 1 139 ? 20.938 -10.545 -10.880 1.00 78.44 139 THR A N 1
ATOM 1133 C CA . THR A 1 139 ? 21.424 -11.666 -11.700 1.00 78.44 139 THR A CA 1
ATOM 1134 C C . THR A 1 139 ? 20.580 -11.906 -12.946 1.00 78.44 139 THR A C 1
ATOM 1136 O O . THR A 1 139 ? 21.097 -12.431 -13.927 1.00 78.44 139 THR A O 1
ATOM 1139 N N . THR A 1 140 ? 19.302 -11.523 -12.929 1.00 76.31 140 THR A N 1
ATOM 1140 C CA . THR A 1 140 ? 18.361 -11.758 -14.039 1.00 76.31 140 THR A CA 1
ATOM 1141 C C . THR A 1 140 ? 18.112 -10.532 -14.904 1.00 76.31 140 THR A C 1
ATOM 1143 O O . THR A 1 140 ? 17.846 -10.683 -16.096 1.00 76.31 140 THR A O 1
ATOM 1146 N N . VAL A 1 141 ? 18.218 -9.326 -14.347 1.00 78.00 141 VAL A N 1
ATOM 1147 C CA . VAL A 1 141 ? 18.026 -8.082 -15.095 1.00 78.00 141 VAL A CA 1
ATOM 1148 C C . VAL A 1 141 ? 19.397 -7.509 -15.459 1.00 78.00 141 VAL A C 1
ATOM 1150 O O . VAL A 1 141 ? 20.223 -7.293 -14.567 1.00 78.00 141 VAL A O 1
ATOM 1153 N N . PRO A 1 142 ? 19.674 -7.243 -16.751 1.00 75.50 142 PRO A N 1
ATOM 1154 C CA . PRO A 1 142 ? 20.906 -6.584 -17.154 1.00 75.50 142 PRO A CA 1
ATOM 1155 C C . PRO A 1 142 ? 21.044 -5.252 -16.422 1.00 75.50 142 PRO A C 1
ATOM 1157 O O . PRO A 1 142 ? 20.114 -4.445 -16.411 1.00 75.50 142 PRO A O 1
ATOM 1160 N N . SER A 1 143 ? 22.210 -5.012 -15.819 1.00 78.38 143 SER A N 1
ATOM 1161 C CA . SER A 1 143 ? 22.478 -3.744 -15.139 1.00 78.38 143 SER A CA 1
ATOM 1162 C C . SER A 1 143 ? 22.161 -2.562 -16.071 1.00 78.38 143 SER A C 1
ATOM 1164 O O . SER A 1 143 ? 22.528 -2.623 -17.250 1.00 78.38 143 SER A O 1
ATOM 1166 N N . PRO A 1 144 ? 21.571 -1.458 -15.573 1.00 79.94 144 PRO A N 1
ATOM 1167 C CA . PRO A 1 144 ? 21.319 -0.259 -16.373 1.00 79.94 144 PRO A CA 1
ATOM 1168 C C . PRO A 1 144 ? 22.565 0.241 -17.110 1.00 79.94 144 PRO A C 1
ATOM 1170 O O . PRO A 1 144 ? 22.483 0.680 -18.251 1.00 79.94 144 PRO A O 1
ATOM 1173 N N . SER A 1 145 ? 23.745 0.100 -16.497 1.00 81.50 145 SER A N 1
ATOM 1174 C CA . SER A 1 145 ? 25.027 0.426 -17.130 1.00 81.50 145 SER A CA 1
ATOM 1175 C C . SER A 1 145 ? 25.369 -0.487 -18.311 1.00 81.50 145 SER A C 1
ATOM 1177 O O . SER A 1 145 ? 25.967 -0.034 -19.285 1.00 81.50 145 SER A O 1
ATOM 1179 N N . HIS A 1 146 ? 24.980 -1.760 -18.241 1.00 83.00 146 HIS A N 1
ATOM 1180 C CA . HIS A 1 146 ? 25.153 -2.728 -19.319 1.00 83.00 146 HIS A CA 1
ATOM 1181 C C . HIS A 1 146 ? 24.231 -2.393 -20.491 1.00 83.00 146 HIS A C 1
ATOM 1183 O O . HIS A 1 146 ? 24.699 -2.319 -21.623 1.00 83.00 146 HIS A O 1
ATOM 1189 N N . VAL A 1 147 ? 22.954 -2.107 -20.209 1.00 86.00 147 VAL A N 1
ATOM 1190 C CA . VAL A 1 147 ? 21.983 -1.665 -21.223 1.00 86.00 147 VAL A CA 1
ATOM 1191 C C . VAL A 1 147 ? 22.447 -0.364 -21.872 1.00 86.00 147 VAL A C 1
ATOM 1193 O O . VAL A 1 147 ? 22.504 -0.277 -23.093 1.00 86.00 147 VAL A O 1
ATOM 1196 N N . HIS A 1 148 ? 22.857 0.621 -21.070 1.00 89.44 148 HIS A N 1
ATOM 1197 C CA . HIS A 1 148 ? 23.360 1.897 -21.571 1.00 89.44 148 HIS A CA 1
ATOM 1198 C C . HIS A 1 148 ? 24.597 1.717 -22.459 1.00 89.44 148 HIS A C 1
ATOM 1200 O O . HIS A 1 148 ? 24.655 2.294 -23.537 1.00 89.44 148 HIS A O 1
ATOM 1206 N N . ARG A 1 149 ? 25.558 0.871 -22.061 1.00 89.94 149 ARG A N 1
ATOM 1207 C CA . ARG A 1 149 ? 26.740 0.565 -22.883 1.00 89.94 149 ARG A CA 1
ATOM 1208 C C . ARG A 1 149 ? 26.369 -0.122 -24.198 1.00 89.94 149 ARG A C 1
ATOM 1210 O O . ARG A 1 149 ? 26.981 0.159 -25.222 1.00 89.94 149 ARG A O 1
ATOM 1217 N N . SER A 1 150 ? 25.393 -1.027 -24.180 1.00 90.19 150 SER A N 1
ATOM 1218 C CA . SER A 1 150 ? 24.895 -1.651 -25.406 1.00 90.19 150 SER A CA 1
ATOM 1219 C C . SER A 1 150 ? 24.237 -0.623 -26.325 1.00 90.19 150 SER A C 1
ATOM 1221 O O . SER A 1 150 ? 24.532 -0.627 -27.514 1.00 90.19 150 SER A O 1
ATOM 1223 N N . LEU A 1 151 ? 23.413 0.284 -25.789 1.00 92.25 151 LEU A N 1
ATOM 1224 C CA . LEU A 1 151 ? 22.787 1.359 -26.566 1.00 92.25 151 LEU A CA 1
ATOM 1225 C C . LEU A 1 151 ? 23.827 2.301 -27.182 1.00 92.25 151 LEU A C 1
ATOM 1227 O O . LEU A 1 151 ? 23.793 2.528 -28.384 1.00 92.25 151 LEU A O 1
ATOM 1231 N N . THR A 1 152 ? 24.813 2.762 -26.407 1.00 94.00 152 THR A N 1
ATOM 1232 C CA . THR A 1 152 ? 25.870 3.632 -26.947 1.00 94.00 152 THR A CA 1
ATOM 1233 C C . THR A 1 152 ? 26.715 2.923 -27.999 1.00 94.00 152 THR A C 1
ATOM 1235 O O . THR A 1 152 ? 27.138 3.540 -28.974 1.00 94.00 152 THR A O 1
ATOM 1238 N N . TYR A 1 153 ? 26.969 1.624 -27.840 1.00 94.50 153 TYR A N 1
ATOM 1239 C CA . TYR A 1 153 ? 27.631 0.835 -28.875 1.00 94.50 153 TYR A CA 1
ATOM 1240 C C . TYR A 1 153 ? 26.795 0.767 -30.161 1.00 94.50 153 TYR A C 1
ATOM 1242 O O . TYR A 1 153 ? 27.347 0.957 -31.244 1.00 94.50 153 TYR A O 1
ATOM 1250 N N . PHE A 1 154 ? 25.481 0.544 -30.050 1.00 95.19 154 PHE A N 1
ATOM 1251 C CA . PHE A 1 154 ? 24.572 0.553 -31.198 1.00 95.19 154 PHE A CA 1
ATOM 1252 C C . PHE A 1 154 ? 24.544 1.909 -31.910 1.00 95.19 154 PHE A C 1
ATOM 1254 O O . PHE A 1 154 ? 24.686 1.928 -33.132 1.00 95.19 154 PHE A O 1
ATOM 1261 N N . ASP A 1 155 ? 24.455 3.017 -31.171 1.00 95.88 155 ASP A N 1
ATOM 1262 C CA . ASP A 1 155 ? 24.471 4.370 -31.745 1.00 95.88 155 ASP A CA 1
ATOM 1263 C C . ASP A 1 155 ? 25.766 4.622 -32.533 1.00 95.88 155 ASP A C 1
ATOM 1265 O O . ASP A 1 155 ? 25.735 5.011 -33.700 1.00 95.88 155 ASP A O 1
ATOM 1269 N N . ASN A 1 156 ? 26.922 4.290 -31.946 1.00 96.38 156 ASN A N 1
ATOM 1270 C CA . ASN A 1 156 ? 28.213 4.422 -32.630 1.00 96.38 156 ASN A CA 1
ATOM 1271 C C . ASN A 1 156 ? 28.299 3.546 -33.890 1.00 96.38 156 ASN A C 1
ATOM 1273 O O . ASN A 1 156 ? 28.900 3.943 -34.891 1.00 96.38 156 ASN A O 1
ATOM 1277 N N . LEU A 1 157 ? 27.737 2.335 -33.857 1.00 96.12 157 LEU A N 1
ATOM 1278 C CA . LEU A 1 157 ? 27.725 1.445 -35.016 1.00 96.12 157 LEU A CA 1
ATOM 1279 C C . LEU A 1 157 ? 26.859 2.024 -36.142 1.00 96.12 157 LEU A C 1
ATOM 1281 O O . LEU A 1 157 ? 27.262 1.978 -37.305 1.00 96.12 157 LEU A O 1
ATOM 1285 N N . GLN A 1 158 ? 25.708 2.600 -35.798 1.00 94.69 158 GLN A N 1
ATOM 1286 C CA . GLN A 1 158 ? 24.814 3.256 -36.746 1.00 94.69 158 GLN A CA 1
ATOM 1287 C C . GLN A 1 158 ? 25.472 4.485 -37.389 1.00 94.69 158 GLN A C 1
ATOM 1289 O O . GLN A 1 158 ? 25.418 4.632 -38.613 1.00 94.69 158 GLN A O 1
ATOM 1294 N N . ASP A 1 159 ? 26.165 5.308 -36.602 1.00 96.44 159 ASP A N 1
ATOM 1295 C CA . ASP A 1 159 ? 26.922 6.457 -37.110 1.00 96.44 159 ASP A CA 1
ATOM 1296 C C . ASP A 1 159 ? 28.041 6.033 -38.067 1.00 96.44 159 ASP A C 1
ATOM 1298 O O . ASP A 1 159 ? 28.228 6.633 -39.130 1.00 96.44 159 ASP A O 1
ATOM 1302 N N . ASN A 1 160 ? 28.776 4.972 -37.727 1.00 96.44 160 ASN A N 1
ATOM 1303 C CA . ASN A 1 160 ? 29.823 4.440 -38.596 1.00 96.44 160 ASN A CA 1
ATOM 1304 C C . ASN A 1 160 ? 29.247 3.890 -39.907 1.00 96.44 160 ASN A C 1
ATOM 1306 O O . ASN A 1 160 ? 29.775 4.198 -40.974 1.00 96.44 160 ASN A O 1
ATOM 1310 N N . LEU A 1 161 ? 28.139 3.143 -39.850 1.00 96.06 161 LEU A N 1
ATOM 1311 C CA . LEU A 1 161 ? 27.444 2.652 -41.045 1.00 96.06 161 LEU A CA 1
ATOM 1312 C C . LEU A 1 161 ? 27.005 3.799 -41.960 1.00 96.06 161 LEU A C 1
ATOM 1314 O O . LEU A 1 161 ? 27.164 3.699 -43.178 1.00 96.06 161 LEU A O 1
ATOM 1318 N N . LEU A 1 162 ? 26.490 4.894 -41.393 1.00 96.25 162 LEU A N 1
ATOM 1319 C CA . LEU A 1 162 ? 26.087 6.069 -42.164 1.00 96.25 162 LEU A CA 1
ATOM 1320 C C . LEU A 1 162 ? 27.283 6.710 -42.878 1.00 96.25 162 LEU A C 1
ATOM 1322 O O . LEU A 1 162 ? 27.210 6.971 -44.079 1.00 96.25 162 LEU A O 1
ATOM 1326 N N . ARG A 1 163 ? 28.401 6.899 -42.167 1.00 95.69 163 ARG A N 1
ATOM 1327 C CA . ARG A 1 163 ? 29.638 7.454 -42.742 1.00 95.69 163 ARG A CA 1
ATOM 1328 C C . ARG A 1 163 ? 30.185 6.585 -43.868 1.00 95.69 163 ARG A C 1
ATOM 1330 O O . ARG A 1 163 ? 30.510 7.107 -44.930 1.00 95.69 163 ARG A O 1
ATOM 1337 N N . THR A 1 164 ? 30.254 5.271 -43.664 1.00 95.31 164 THR A N 1
ATOM 1338 C CA . THR A 1 164 ? 30.727 4.341 -44.697 1.00 95.31 164 THR A CA 1
ATOM 1339 C C . THR A 1 164 ? 29.801 4.339 -45.909 1.00 95.31 164 THR A C 1
ATOM 1341 O O . THR A 1 164 ? 30.282 4.361 -47.038 1.00 95.31 164 THR A O 1
ATOM 1344 N N . LYS A 1 165 ? 28.478 4.369 -45.706 1.00 95.12 165 LYS A N 1
ATOM 1345 C CA . LYS A 1 165 ? 27.521 4.460 -46.816 1.00 95.12 165 LYS A CA 1
ATOM 1346 C C . LYS A 1 165 ? 27.745 5.730 -47.640 1.00 95.12 165 LYS A C 1
ATOM 1348 O O . LYS A 1 165 ? 27.736 5.657 -48.863 1.00 95.12 165 LYS A O 1
ATOM 1353 N N . GLN A 1 166 ? 27.983 6.859 -46.975 1.00 95.50 166 GLN A N 1
ATOM 1354 C CA . GLN A 1 166 ? 28.224 8.134 -47.643 1.00 95.50 166 GLN A CA 1
ATOM 1355 C C . GLN A 1 166 ? 29.540 8.136 -48.431 1.00 95.50 166 GLN A C 1
ATOM 1357 O O . GLN A 1 166 ? 29.548 8.555 -49.582 1.00 95.50 166 GLN A O 1
ATOM 1362 N N . GLN A 1 167 ? 30.614 7.560 -47.878 1.00 95.19 167 GLN A N 1
ATOM 1363 C CA . GLN A 1 167 ? 31.877 7.375 -48.608 1.00 95.19 167 GLN A CA 1
ATOM 1364 C C . GLN A 1 167 ? 31.695 6.536 -49.877 1.00 95.19 167 GLN A C 1
ATOM 1366 O O . GLN A 1 167 ? 32.153 6.928 -50.946 1.00 95.19 167 GLN A O 1
ATOM 1371 N N . VAL A 1 168 ? 30.984 5.410 -49.779 1.00 95.38 168 VAL A N 1
ATOM 1372 C CA . VAL A 1 168 ? 30.699 4.547 -50.936 1.00 95.38 168 VAL A CA 1
ATOM 1373 C C . VAL A 1 168 ? 29.852 5.280 -51.981 1.00 95.38 168 VAL A C 1
ATOM 1375 O O . VAL A 1 168 ? 30.033 5.076 -53.182 1.00 95.38 168 VAL A O 1
ATOM 1378 N N . GLU A 1 169 ? 28.912 6.122 -51.559 1.00 95.25 169 GLU A N 1
ATOM 1379 C CA . GLU A 1 169 ? 28.086 6.919 -52.469 1.00 95.25 169 GLU A CA 1
ATOM 1380 C C . GLU A 1 169 ? 28.921 7.982 -53.202 1.00 95.25 169 GLU A C 1
ATOM 1382 O O . GLU A 1 169 ? 28.848 8.068 -54.430 1.00 95.25 169 GLU A O 1
ATOM 1387 N N . ASP A 1 170 ? 29.793 8.694 -52.487 1.00 95.25 170 ASP A N 1
ATOM 1388 C CA . ASP A 1 170 ? 30.718 9.680 -53.058 1.00 95.25 170 ASP A CA 1
ATOM 1389 C C . ASP A 1 170 ? 31.713 9.039 -54.046 1.00 95.25 170 ASP A C 1
ATOM 1391 O O . ASP A 1 170 ? 31.922 9.556 -55.149 1.00 95.25 170 ASP A O 1
ATOM 1395 N N . GLU A 1 171 ? 32.283 7.878 -53.702 1.00 94.88 171 GLU A N 1
ATOM 1396 C CA . GLU A 1 171 ? 33.167 7.104 -54.587 1.00 94.88 171 GLU A CA 1
ATOM 1397 C C . GLU A 1 171 ? 32.445 6.654 -55.864 1.00 94.88 171 GLU A C 1
ATOM 1399 O O . GLU A 1 171 ? 32.980 6.787 -56.968 1.00 94.88 171 GLU A O 1
ATOM 1404 N N . ASN A 1 172 ? 31.205 6.170 -55.745 1.00 93.62 172 ASN A N 1
ATOM 1405 C CA . ASN A 1 172 ? 30.397 5.787 -56.903 1.00 93.62 172 ASN A CA 1
ATOM 1406 C C . ASN A 1 172 ? 30.094 6.981 -57.815 1.00 93.62 172 ASN A C 1
ATOM 1408 O O . ASN A 1 172 ? 30.130 6.842 -59.040 1.00 93.62 172 ASN A O 1
ATOM 1412 N N . VAL A 1 173 ? 29.805 8.154 -57.246 1.00 95.56 173 VAL A N 1
ATOM 1413 C CA . VAL A 1 173 ? 29.611 9.388 -58.021 1.00 95.56 173 VAL A CA 1
ATOM 1414 C C . VAL A 1 173 ? 30.898 9.778 -58.750 1.00 95.56 173 VAL A C 1
ATOM 1416 O O . VAL A 1 173 ? 30.846 10.115 -59.935 1.00 95.56 173 VAL A O 1
ATOM 1419 N N . ALA A 1 174 ? 32.054 9.695 -58.089 1.00 94.31 174 ALA A N 1
ATOM 1420 C CA . ALA A 1 174 ? 33.347 9.997 -58.702 1.00 94.31 174 ALA A CA 1
ATOM 1421 C C . ALA A 1 174 ? 33.680 9.042 -59.862 1.00 94.31 174 ALA A C 1
ATOM 1423 O O . ALA A 1 174 ? 34.058 9.497 -60.943 1.00 94.31 174 ALA A O 1
ATOM 1424 N N . LEU A 1 175 ? 33.471 7.734 -59.679 1.00 94.12 175 LEU A N 1
ATOM 1425 C CA . LEU A 1 175 ? 33.681 6.730 -60.728 1.00 94.12 175 LEU A CA 1
ATOM 1426 C C . LEU A 1 175 ? 32.758 6.949 -61.933 1.00 94.12 175 LEU A C 1
ATOM 1428 O O . LEU A 1 175 ? 33.199 6.820 -63.074 1.00 94.12 175 LEU A O 1
ATOM 1432 N N . ARG A 1 176 ? 31.489 7.317 -61.704 1.00 92.19 176 ARG A N 1
ATOM 1433 C CA . ARG A 1 176 ? 30.554 7.653 -62.793 1.00 92.19 176 ARG A CA 1
ATOM 1434 C C . ARG A 1 176 ? 31.042 8.841 -63.618 1.00 92.19 176 ARG A C 1
ATOM 1436 O O . ARG A 1 176 ? 31.043 8.745 -64.840 1.00 92.19 176 ARG A O 1
ATOM 1443 N N . ARG A 1 177 ? 31.532 9.903 -62.968 1.00 91.75 177 ARG A N 1
ATOM 1444 C CA . ARG A 1 177 ? 32.124 11.059 -63.666 1.00 91.75 177 ARG A CA 1
ATOM 1445 C C . ARG A 1 177 ? 33.337 10.662 -64.507 1.00 91.75 177 ARG A C 1
ATOM 1447 O O . ARG A 1 177 ? 33.422 11.041 -65.667 1.00 91.75 177 ARG A O 1
ATOM 1454 N N . GLN A 1 178 ? 34.238 9.841 -63.964 1.00 92.75 178 GLN A N 1
ATOM 1455 C CA . GLN A 1 178 ? 35.401 9.350 -64.716 1.00 92.75 178 GLN A CA 1
ATOM 1456 C C . GLN A 1 178 ? 35.003 8.502 -65.933 1.00 92.75 178 GLN A C 1
ATOM 1458 O O . GLN A 1 178 ? 35.630 8.598 -66.988 1.00 92.75 178 GLN A O 1
ATOM 1463 N N . LEU A 1 179 ? 33.962 7.672 -65.811 1.00 88.00 179 LEU A N 1
ATOM 1464 C CA . LEU A 1 179 ? 33.439 6.898 -66.940 1.00 88.00 179 LEU A CA 1
ATOM 1465 C C . LEU A 1 179 ? 32.860 7.804 -68.032 1.00 88.00 179 LEU A C 1
ATOM 1467 O O . LEU A 1 179 ? 33.123 7.556 -69.208 1.00 88.00 179 LEU A O 1
ATOM 1471 N N . GLU A 1 180 ? 32.117 8.847 -67.661 1.00 91.00 180 GLU A N 1
ATOM 1472 C CA . GLU A 1 180 ? 31.585 9.842 -68.602 1.00 91.00 180 GLU A CA 1
ATOM 1473 C C . GLU A 1 180 ? 32.718 10.580 -69.339 1.00 91.00 180 GLU A C 1
ATOM 1475 O O . GLU A 1 180 ? 32.693 10.679 -70.567 1.00 91.00 180 GLU A O 1
ATOM 1480 N N . GLU A 1 181 ? 33.760 11.015 -68.623 1.00 89.31 181 GLU A N 1
ATOM 1481 C CA . GLU A 1 181 ? 34.944 11.661 -69.213 1.00 89.31 181 GLU A CA 1
ATOM 1482 C C . GLU A 1 181 ? 35.678 10.736 -70.200 1.00 89.31 181 GLU A C 1
ATOM 1484 O O . GLU A 1 181 ? 36.013 11.141 -71.316 1.00 89.31 181 GLU A O 1
ATOM 1489 N N . LEU A 1 182 ? 35.888 9.467 -69.836 1.00 84.50 182 LEU A N 1
ATOM 1490 C CA . LEU A 1 182 ? 36.541 8.481 -70.707 1.00 84.50 182 LEU A CA 1
ATOM 1491 C C . LEU A 1 182 ? 35.705 8.124 -71.944 1.00 84.50 182 LEU A C 1
ATOM 1493 O O . LEU A 1 182 ? 36.272 7.795 -72.989 1.00 84.50 182 LEU A O 1
ATOM 1497 N N . GLN A 1 183 ? 34.376 8.163 -71.839 1.00 81.44 183 GLN A N 1
ATOM 1498 C CA . GLN A 1 183 ? 33.478 7.963 -72.978 1.00 81.44 183 GLN A CA 1
ATOM 1499 C C . GLN A 1 183 ? 33.498 9.159 -73.933 1.00 81.44 183 GLN A C 1
ATOM 1501 O O . GLN A 1 183 ? 33.473 8.950 -75.144 1.00 81.44 183 GLN A O 1
ATOM 1506 N N . TYR A 1 184 ? 33.613 10.381 -73.410 1.00 77.12 184 TYR A N 1
ATOM 1507 C CA . TYR A 1 184 ? 33.716 11.600 -74.213 1.00 77.12 184 TYR A CA 1
ATOM 1508 C C . TYR A 1 184 ? 35.038 11.683 -74.995 1.00 77.12 184 TYR A C 1
ATOM 1510 O O . TYR A 1 184 ? 35.038 12.065 -76.156 1.00 77.12 184 TYR A O 1
ATOM 1518 N N . VAL A 1 185 ? 36.161 11.257 -74.404 1.00 73.56 185 VAL A N 1
ATOM 1519 C CA . VAL A 1 185 ? 37.488 11.260 -75.063 1.00 73.56 185 VAL A CA 1
ATOM 1520 C C . VAL A 1 185 ? 37.623 10.193 -76.169 1.00 73.56 185 VAL A C 1
ATOM 1522 O O . VAL A 1 185 ? 38.536 10.268 -76.990 1.00 73.56 185 VAL A O 1
ATOM 1525 N N . ARG A 1 186 ? 36.744 9.180 -76.205 1.00 61.16 186 ARG A N 1
ATOM 1526 C CA . ARG A 1 186 ? 36.742 8.125 -77.241 1.00 61.16 186 ARG A CA 1
ATOM 1527 C C . ARG A 1 186 ? 35.872 8.430 -78.466 1.00 61.16 186 ARG A C 1
ATOM 1529 O O . ARG A 1 186 ? 35.904 7.624 -79.398 1.00 61.16 186 ARG A O 1
ATOM 1536 N N . GLN A 1 187 ? 35.090 9.509 -78.452 1.00 51.69 187 GLN A N 1
ATOM 1537 C CA . GLN A 1 187 ? 34.335 9.997 -79.615 1.00 51.69 187 GLN A CA 1
ATOM 1538 C C . GLN A 1 187 ? 35.158 11.020 -80.396 1.00 51.69 187 GLN A C 1
ATOM 1540 O O . GLN A 1 187 ? 35.030 11.015 -81.640 1.00 51.69 187 GLN A O 1
#

Sequence (187 aa):
MSIYSFPVLKMTGIIQFIRDSKLSISEEDIKNCDPAAVRRFFEAFFEVILDISKDDLTQPALSGLSALQHPNLHESSVPELAFFRTSKKLLEACGVDDFTWRDIQKPTLKRLRYLLSAIINFSKFKEERKVHFDQYLKTTVPSPSHVHRSLTYFDNLQDNLLRTKQQVEDENVALRRQLEELQYVRQ